Protein AF-A0A0B2WYE1-F1 (afdb_monomer_lite)

Organism: Metarhizium album (strain ARSEF 1941) (NCBI:txid1081103)

Foldseek 3Di:
DVVVVVVVVVVVVVVVVVVVVVVVVVVVVVVVVVVVVVVVVVVVVVVVVVVVVVVVVVVVVVVVVVVVVVVVVVLVVVVVVPDDDDDDDDDDDDDPDDQPPVRVVVVVVQVVCCVVQVKHFPDWDDDPQFIKTWIWHAEPQGIWTKIKTWGPPPDVPCLFPIKIKIGTPDDCVPCVSLCVQADPPSVDIDMDTPVCVVVVSVNVRCSNYDDPD

Sequence (213 aa):
MPDLLTASNKLVQSLKEELNAQSAMARQGEQVRQQLELSENNVCDLEKKICDLAESLSNARSEVKSLSAKLSASRAAEASVKNPGSTFKPGEMGHKSAPSEIVLTAQAKEDLYGDLTGLIVRGMKRGDSGNVFDCIQTGRNGTLHFKLALDNGEDPESYNDIQFTYRPQLDTDRDSDLIRMLPDYLVEEITFPRTQASKFYSRVIKSLTERLD

InterPro domains:
  IPR020981 Monopolin complex subunit Csm1/Pcs1, C-terminal [PF12539] (107-194)
  IPR038608 Csm1/Pcs1, C-terminal domain superfamily [G3DSA:3.90.1150.80] (103-211)
  IPR040349 Monopolin complex subunit Csm1/Pcs1 [PTHR28006] (5-211)

pLDDT: mean 85.74, std 15.3, range [38.12, 97.62]

Secondary structure (DSSP, 8-state):
-HHHHHHHHHHHHHHHHHHHHHHHHHHHHHHHHHHHHHHHHHHHHHHHHHHHHHHHHHHHHHHHHHHHHHHHHHHHHHHTS--S------------PPPPHHHHHHHHHHHHHHHHHSEEEEEEEEETTEEEEEEEEEETTEEEEEEEEEE--SSTT-TTT-EEEEEE---TTTTHHHHHHS-GGGTS-EEEEGGGHHHHHHHHHHHHHS---

Structure (mmCIF, N/CA/C/O backbone):
data_AF-A0A0B2WYE1-F1
#
_entry.id   AF-A0A0B2WYE1-F1
#
loop_
_atom_site.group_PDB
_atom_site.id
_atom_site.type_symbol
_atom_site.label_atom_id
_atom_site.label_alt_id
_atom_site.label_comp_id
_atom_site.label_asym_id
_atom_site.label_entity_id
_atom_site.label_seq_id
_atom_site.pdbx_PDB_ins_code
_atom_site.Cartn_x
_atom_site.Cartn_y
_atom_site.Cartn_z
_atom_site.occupancy
_atom_site.B_iso_or_equiv
_atom_site.auth_seq_id
_atom_site.auth_comp_id
_atom_site.auth_asym_id
_atom_site.auth_atom_id
_atom_site.pdbx_PDB_model_num
ATOM 1 N N . MET A 1 1 ? -63.232 -6.552 66.197 1.00 54.38 1 MET A N 1
ATOM 2 C CA . MET A 1 1 ? -61.951 -7.202 66.568 1.00 54.38 1 MET A CA 1
ATOM 3 C C . MET A 1 1 ? -61.207 -7.862 65.389 1.00 54.38 1 MET A C 1
ATOM 5 O O . MET A 1 1 ? -59.989 -7.770 65.412 1.00 54.38 1 MET A O 1
ATOM 9 N N . PRO A 1 2 ? -61.842 -8.468 64.357 1.00 62.81 2 PRO A N 1
ATOM 10 C CA . PRO A 1 2 ? -61.115 -9.109 63.237 1.00 62.81 2 PRO A CA 1
ATOM 11 C C . PRO A 1 2 ? -60.372 -8.151 62.279 1.00 62.81 2 PRO A C 1
ATOM 13 O O . PRO A 1 2 ? -59.328 -8.504 61.728 1.00 62.81 2 PRO A O 1
ATOM 16 N N . ASP A 1 3 ? -60.875 -6.926 62.094 1.00 70.38 3 ASP A N 1
ATOM 17 C CA . ASP A 1 3 ? -60.319 -5.970 61.119 1.00 70.38 3 ASP A CA 1
ATOM 18 C C . ASP A 1 3 ? -58.921 -5.447 61.472 1.00 70.38 3 ASP A C 1
ATOM 20 O O . ASP A 1 3 ? -58.102 -5.214 60.584 1.00 70.38 3 ASP A O 1
ATOM 24 N N . LEU A 1 4 ? -58.605 -5.314 62.764 1.00 80.19 4 LEU A N 1
ATOM 25 C CA . LEU A 1 4 ? -57.319 -4.771 63.213 1.00 80.19 4 LEU A CA 1
ATOM 26 C C . LEU A 1 4 ? -56.152 -5.724 62.910 1.00 80.19 4 LEU A C 1
ATOM 28 O O . LEU A 1 4 ? -55.082 -5.288 62.489 1.00 80.19 4 LEU A O 1
ATOM 32 N N . LEU A 1 5 ? -56.371 -7.031 63.076 1.00 85.38 5 LEU A N 1
ATOM 33 C CA . LEU A 1 5 ? -55.366 -8.055 62.781 1.00 85.38 5 LEU A CA 1
ATOM 34 C C . LEU A 1 5 ? -55.087 -8.137 61.273 1.00 85.38 5 LEU A C 1
ATOM 36 O O . LEU A 1 5 ? -53.942 -8.267 60.848 1.00 85.38 5 LEU A O 1
ATOM 40 N N . THR A 1 6 ? -56.135 -7.993 60.461 1.00 86.12 6 THR A N 1
ATOM 41 C CA . THR A 1 6 ? -56.035 -7.998 58.996 1.00 86.12 6 THR A CA 1
ATOM 42 C C . THR A 1 6 ? -55.290 -6.764 58.481 1.00 86.12 6 THR A C 1
ATOM 44 O O . THR A 1 6 ? -54.418 -6.883 57.620 1.00 86.12 6 THR A O 1
ATOM 47 N N . ALA A 1 7 ? -55.580 -5.584 59.039 1.00 88.12 7 ALA A N 1
ATOM 48 C CA . ALA A 1 7 ? -54.865 -4.350 58.720 1.00 88.12 7 ALA A CA 1
ATOM 49 C C . ALA A 1 7 ? -53.382 -4.417 59.129 1.00 88.12 7 ALA A C 1
ATOM 51 O O . ALA A 1 7 ? -52.510 -4.029 58.353 1.00 88.12 7 ALA A O 1
ATOM 52 N N . SER A 1 8 ? -53.086 -4.974 60.309 1.00 90.94 8 SER A N 1
ATOM 53 C CA . SER A 1 8 ? -51.711 -5.156 60.788 1.00 90.94 8 SER A CA 1
ATOM 54 C C . SER A 1 8 ? -50.912 -6.116 59.900 1.00 90.94 8 SER A C 1
ATOM 56 O O . SER A 1 8 ? -49.800 -5.789 59.490 1.00 90.94 8 SER A O 1
ATOM 58 N N . ASN A 1 9 ? -51.499 -7.249 59.502 1.00 91.75 9 ASN A N 1
ATOM 59 C CA . ASN A 1 9 ? -50.850 -8.199 58.595 1.00 91.75 9 ASN A CA 1
ATOM 60 C C . ASN A 1 9 ? -50.565 -7.595 57.211 1.00 91.75 9 ASN A C 1
ATOM 62 O O . ASN A 1 9 ? -49.480 -7.807 56.671 1.00 91.75 9 ASN A O 1
ATOM 66 N N . LYS A 1 10 ? -51.492 -6.798 56.659 1.00 93.25 10 LYS A N 1
ATOM 67 C CA . LYS A 1 10 ? -51.264 -6.072 55.396 1.00 93.25 10 LYS A CA 1
ATOM 68 C C . LYS A 1 10 ? -50.112 -5.075 55.503 1.00 93.25 10 LYS A C 1
ATOM 70 O O . LYS A 1 10 ? -49.293 -5.005 54.593 1.00 93.25 10 LYS A O 1
ATOM 75 N N . LEU A 1 11 ? -50.020 -4.340 56.612 1.00 93.31 11 LEU A N 1
ATOM 76 C CA . LEU A 1 11 ? -48.924 -3.398 56.839 1.00 93.31 11 LEU A CA 1
ATOM 77 C C . LEU A 1 11 ? -47.574 -4.120 56.946 1.00 93.31 11 LEU A C 1
ATOM 79 O O . LEU A 1 11 ? -46.609 -3.706 56.314 1.00 93.31 11 LEU A O 1
ATOM 83 N N . VAL A 1 12 ? -47.510 -5.231 57.687 1.00 94.50 12 VAL A N 1
ATOM 84 C CA . VAL A 1 12 ? -46.293 -6.056 57.790 1.00 94.50 12 VAL A CA 1
ATOM 85 C C . VAL A 1 12 ? -45.879 -6.602 56.426 1.00 94.50 12 VAL A C 1
ATOM 87 O O . VAL A 1 12 ? -44.689 -6.642 56.118 1.00 94.50 12 VAL A O 1
ATOM 90 N N . GLN A 1 13 ? -46.842 -7.015 55.602 1.00 95.50 13 GLN A N 1
ATOM 91 C CA . GLN A 1 13 ? -46.562 -7.483 54.250 1.00 95.50 13 GLN A CA 1
ATOM 92 C C . GLN A 1 13 ? -46.020 -6.355 53.360 1.00 95.50 13 GLN A C 1
ATOM 94 O O . GLN A 1 13 ? -44.969 -6.533 52.752 1.00 95.50 13 GLN A O 1
ATOM 99 N N . SER A 1 14 ? -46.656 -5.181 53.376 1.00 93.94 14 SER A N 1
ATOM 100 C CA . SER A 1 14 ? -46.188 -3.998 52.640 1.00 93.94 14 SER A CA 1
ATOM 101 C C . SER A 1 14 ? -44.772 -3.587 53.055 1.00 93.94 14 SER A C 1
ATOM 103 O O . SER A 1 14 ? -43.929 -3.334 52.203 1.00 93.94 14 SER A O 1
ATOM 105 N N . LEU A 1 1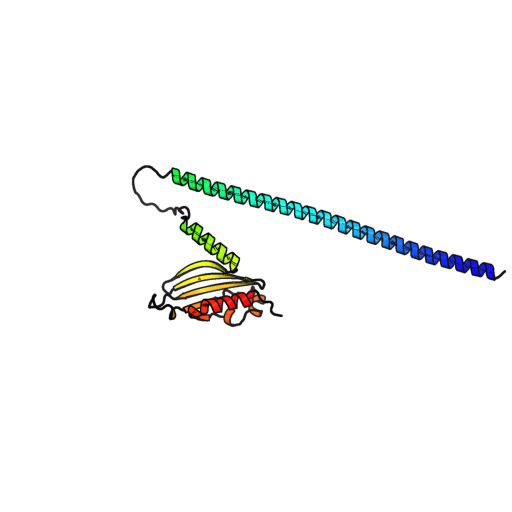5 ? -44.474 -3.578 54.359 1.00 94.69 15 LEU A N 1
ATOM 106 C CA . LEU A 1 15 ? -43.141 -3.242 54.871 1.00 94.69 15 LEU A CA 1
ATOM 107 C C . LEU A 1 15 ? -42.080 -4.267 54.452 1.00 94.69 15 LEU A C 1
ATOM 109 O O . LEU A 1 15 ? -40.941 -3.896 54.187 1.00 94.69 15 LEU A O 1
ATOM 113 N N . LYS A 1 16 ? -42.432 -5.557 54.368 1.00 95.50 16 LYS A N 1
ATOM 114 C CA . LYS A 1 16 ? -41.523 -6.594 53.851 1.00 95.50 16 LYS A CA 1
ATOM 115 C C . LYS A 1 16 ? -41.252 -6.421 52.360 1.00 95.50 16 LYS A C 1
ATOM 117 O O . LYS A 1 16 ? -40.113 -6.591 51.935 1.00 95.50 16 LYS A O 1
ATOM 122 N N . GLU A 1 17 ? -42.278 -6.104 51.577 1.00 95.94 17 GLU A N 1
ATOM 123 C CA . GLU A 1 17 ? -42.143 -5.837 50.142 1.00 95.94 17 GLU A CA 1
ATOM 124 C C . GLU A 1 17 ? -41.250 -4.613 49.896 1.00 95.94 17 GLU A C 1
ATOM 126 O O . GLU A 1 17 ? -40.311 -4.688 49.102 1.00 95.94 17 GLU A O 1
ATOM 131 N N . GLU A 1 18 ? -41.458 -3.534 50.650 1.00 94.81 18 GLU A N 1
ATOM 132 C CA . GLU A 1 18 ? -40.659 -2.312 50.550 1.00 94.81 18 GLU A CA 1
ATOM 133 C C . GLU A 1 18 ? -39.213 -2.512 51.028 1.00 94.81 18 GLU A C 1
ATOM 135 O O . GLU A 1 18 ? -38.277 -2.072 50.360 1.00 94.81 18 GLU A O 1
ATOM 140 N N . LEU A 1 19 ? -38.994 -3.274 52.107 1.00 95.62 19 LEU A N 1
ATOM 141 C CA . LEU A 1 19 ? -37.648 -3.634 52.567 1.00 95.62 19 LEU A CA 1
ATOM 142 C C . LEU A 1 19 ? -36.898 -4.481 51.528 1.00 95.62 19 LEU A C 1
ATOM 144 O O . LEU A 1 19 ? -35.710 -4.260 51.279 1.00 95.62 19 LEU A O 1
ATOM 148 N N . ASN A 1 20 ? -37.587 -5.428 50.887 1.00 95.50 20 ASN A N 1
ATOM 149 C CA . ASN A 1 20 ? -37.006 -6.229 49.813 1.00 95.50 20 ASN A CA 1
ATOM 150 C C . ASN A 1 20 ? -36.640 -5.352 48.608 1.00 95.50 20 ASN A C 1
ATOM 152 O O . ASN A 1 20 ? -35.528 -5.478 48.091 1.00 95.50 20 ASN A O 1
ATOM 156 N N . ALA A 1 21 ? -37.520 -4.432 48.204 1.00 94.62 21 ALA A N 1
ATOM 157 C CA . ALA A 1 21 ? -37.256 -3.484 47.123 1.00 94.62 21 ALA A CA 1
ATOM 158 C C . ALA A 1 21 ? -36.064 -2.566 47.443 1.00 94.62 21 ALA A C 1
ATOM 160 O O . ALA A 1 21 ? -35.167 -2.400 46.615 1.00 94.62 21 ALA A O 1
ATOM 161 N N . GLN A 1 22 ? -35.992 -2.043 48.669 1.00 95.44 22 GLN A N 1
ATOM 162 C CA . GLN A 1 22 ? -34.873 -1.223 49.127 1.00 95.44 22 GLN A CA 1
ATOM 163 C C . GLN A 1 22 ? -33.557 -2.012 49.134 1.00 95.44 22 GLN A C 1
ATOM 165 O O . GLN A 1 22 ? -32.526 -1.496 48.704 1.00 95.44 22 GLN A O 1
ATOM 170 N N . SER A 1 23 ? -33.586 -3.282 49.551 1.00 95.31 23 SER A N 1
ATOM 171 C CA . SER A 1 23 ? -32.406 -4.154 49.520 1.00 95.31 23 SER A CA 1
ATOM 172 C C . SER A 1 23 ? -31.922 -4.446 48.093 1.00 95.31 23 SER A C 1
ATOM 174 O O . SER A 1 23 ? -30.717 -4.478 47.841 1.00 95.31 23 SER A O 1
ATOM 176 N N . ALA A 1 24 ? -32.847 -4.612 47.142 1.00 95.00 24 ALA A N 1
ATOM 177 C CA . ALA A 1 24 ? -32.526 -4.827 45.736 1.00 95.00 24 ALA A CA 1
ATOM 178 C C . ALA A 1 24 ? -31.913 -3.568 45.108 1.00 95.00 24 ALA A C 1
ATOM 180 O O . ALA A 1 24 ? -30.879 -3.661 44.447 1.00 95.00 24 ALA A O 1
ATOM 181 N N . MET A 1 25 ? -32.484 -2.390 45.386 1.00 94.62 25 MET A N 1
ATOM 182 C CA . MET A 1 25 ? -31.917 -1.114 44.940 1.00 94.62 25 MET A CA 1
ATOM 183 C C . MET A 1 25 ? -30.531 -0.854 45.536 1.00 94.62 25 MET A C 1
ATOM 185 O O . MET A 1 25 ? -29.647 -0.385 44.824 1.00 94.62 25 MET A O 1
ATOM 189 N N . ALA A 1 26 ? -30.303 -1.203 46.806 1.00 96.38 26 ALA A N 1
ATOM 190 C CA . ALA A 1 26 ? -28.985 -1.076 47.427 1.00 96.38 26 ALA A CA 1
ATOM 191 C C . ALA A 1 26 ? -27.931 -1.940 46.709 1.00 96.38 26 ALA A C 1
ATOM 193 O O . ALA A 1 26 ? -26.854 -1.446 46.381 1.00 96.38 26 ALA A O 1
ATOM 194 N N . ARG A 1 27 ? -28.268 -3.197 46.380 1.00 96.06 27 ARG A N 1
ATOM 195 C CA . ARG A 1 27 ? -27.385 -4.093 45.609 1.00 96.06 27 ARG A CA 1
ATOM 196 C C . ARG A 1 27 ? -27.106 -3.569 44.203 1.00 96.06 27 ARG A C 1
ATOM 198 O O . ARG A 1 27 ? -25.970 -3.632 43.742 1.00 96.06 27 ARG A O 1
ATOM 205 N N . GLN A 1 28 ? -28.124 -3.045 43.524 1.00 96.06 28 GLN A N 1
ATOM 206 C CA . GLN A 1 28 ? -27.953 -2.459 42.195 1.00 96.06 28 GLN A CA 1
ATOM 207 C C . GLN A 1 28 ? -27.067 -1.207 42.247 1.00 96.06 28 GLN A C 1
ATOM 209 O O . GLN A 1 28 ? -26.197 -1.038 41.396 1.00 96.06 28 GLN A O 1
ATOM 214 N N . GLY A 1 29 ? -27.232 -0.364 43.271 1.00 96.81 29 GLY A N 1
ATOM 215 C CA . GLY A 1 29 ? -26.367 0.792 43.505 1.00 96.81 29 GLY A CA 1
ATOM 216 C C . GLY A 1 29 ? -24.906 0.395 43.718 1.00 96.81 29 GLY A C 1
ATOM 217 O O . GLY A 1 29 ? -24.010 1.024 43.159 1.00 96.81 29 GLY A O 1
ATOM 218 N N . GLU A 1 30 ? -24.657 -0.684 44.461 1.00 96.69 30 GLU A N 1
ATOM 219 C CA . GLU A 1 30 ? -23.308 -1.213 44.678 1.00 96.69 30 GLU A CA 1
ATOM 220 C C . GLU A 1 30 ? -22.684 -1.768 43.386 1.00 96.69 30 GLU A C 1
ATOM 222 O O . GLU A 1 30 ? -21.529 -1.468 43.088 1.00 96.69 30 GLU A O 1
ATOM 227 N N . GLN A 1 31 ? -23.457 -2.482 42.560 1.00 96.81 31 GLN A N 1
ATOM 228 C CA . GLN A 1 31 ? -22.996 -2.965 41.251 1.00 96.81 31 GLN A CA 1
ATOM 229 C C . GLN A 1 31 ? -22.644 -1.826 40.288 1.00 96.81 31 GLN A C 1
ATOM 231 O O . GLN A 1 31 ? -21.596 -1.865 39.645 1.00 96.81 31 GLN A O 1
ATOM 236 N N . VAL A 1 32 ? -23.498 -0.803 40.192 1.00 96.88 32 VAL A N 1
ATOM 237 C CA . VAL A 1 32 ? -23.237 0.367 39.339 1.00 96.88 32 VAL A CA 1
ATOM 238 C C . VAL A 1 32 ? -21.996 1.112 39.824 1.00 96.88 32 VAL A C 1
ATOM 240 O O . VAL A 1 32 ? -21.176 1.525 39.009 1.00 96.88 32 VAL A O 1
ATOM 243 N N . ARG A 1 33 ? -21.811 1.231 41.143 1.00 96.88 33 ARG A N 1
ATOM 244 C CA . ARG A 1 33 ? -20.621 1.859 41.724 1.00 96.88 33 ARG A CA 1
ATOM 245 C C . ARG A 1 33 ? -19.340 1.098 41.371 1.00 96.88 33 ARG A C 1
ATOM 247 O O . ARG A 1 33 ? -18.369 1.730 40.976 1.00 96.88 33 ARG A O 1
ATOM 254 N N . GLN A 1 34 ? -19.357 -0.233 41.440 1.00 97.38 34 GLN A N 1
ATOM 255 C CA . GLN A 1 34 ? -18.220 -1.066 41.026 1.00 97.38 34 GLN A CA 1
ATOM 256 C C . GLN A 1 34 ? -17.919 -0.935 39.526 1.00 97.38 34 GLN A C 1
ATOM 258 O O . GLN A 1 34 ? -16.758 -0.863 39.130 1.00 97.38 34 GLN A O 1
ATOM 263 N N . GLN A 1 35 ? -18.953 -0.882 38.679 1.00 96.00 35 GLN A N 1
ATOM 264 C CA . GLN A 1 35 ? -18.767 -0.667 37.240 1.00 96.00 35 GLN A CA 1
ATOM 265 C C . GLN A 1 35 ? -18.191 0.716 36.931 1.00 96.00 35 GLN A C 1
ATOM 267 O O . GLN A 1 35 ? -17.333 0.829 36.056 1.00 96.00 35 GLN A O 1
ATOM 272 N N . LEU A 1 36 ? -18.634 1.749 37.651 1.00 97.19 36 LEU A N 1
ATOM 273 C CA . LEU A 1 36 ? -18.106 3.100 37.501 1.00 97.19 36 LEU A CA 1
ATOM 274 C C . LEU A 1 36 ? -16.621 3.147 37.872 1.00 97.19 36 LEU A C 1
ATOM 276 O O . LEU A 1 36 ? -15.823 3.618 37.073 1.00 97.19 36 LEU A O 1
ATOM 280 N N . GLU A 1 37 ? -16.243 2.568 39.012 1.00 97.56 37 GLU A N 1
ATOM 281 C CA . GLU A 1 37 ? -14.850 2.519 39.469 1.00 97.56 37 GLU A CA 1
ATOM 282 C C . GLU A 1 37 ? -13.944 1.751 38.487 1.00 97.56 37 GLU A C 1
ATOM 284 O O . GLU A 1 37 ? -12.847 2.199 38.154 1.00 97.56 37 GLU A O 1
ATOM 289 N N . LEU A 1 38 ? -14.417 0.624 37.941 1.00 97.00 38 LEU A N 1
ATOM 290 C CA . LEU A 1 38 ? -13.705 -0.101 36.881 1.00 97.00 38 LEU A CA 1
ATOM 291 C C . LEU A 1 38 ? -13.541 0.742 35.611 1.00 97.00 38 LEU A C 1
ATOM 293 O O . LEU A 1 38 ? -12.473 0.736 34.998 1.00 97.00 38 LEU A O 1
ATOM 297 N N . SER A 1 39 ? -14.586 1.463 35.207 1.00 95.38 39 SER A N 1
ATOM 298 C CA . SER A 1 39 ? -14.533 2.335 34.036 1.00 95.38 39 SER A CA 1
ATOM 299 C C . SER A 1 39 ? -13.577 3.510 34.247 1.00 95.38 39 SER A C 1
ATOM 301 O O . SER A 1 39 ? -12.808 3.824 33.343 1.00 95.38 39 SER A O 1
ATOM 303 N N . GLU A 1 40 ? -13.594 4.143 35.420 1.00 97.44 40 GLU A N 1
ATOM 304 C CA . GLU A 1 40 ? -12.693 5.245 35.781 1.00 97.44 40 GLU A CA 1
ATOM 305 C C . GLU A 1 40 ? -11.228 4.790 35.775 1.00 97.44 40 GLU A C 1
ATOM 307 O O . GLU A 1 40 ? -10.375 5.461 35.192 1.00 97.44 40 GLU A O 1
ATOM 312 N N . ASN A 1 41 ? -10.944 3.605 36.324 1.00 97.50 41 ASN A N 1
ATOM 313 C CA . ASN A 1 41 ? -9.606 3.012 36.277 1.00 97.50 41 ASN A CA 1
ATOM 314 C C . ASN A 1 41 ? -9.149 2.736 34.836 1.00 97.50 41 ASN A C 1
ATOM 316 O O . ASN A 1 41 ? -8.028 3.083 34.466 1.00 97.50 41 ASN A O 1
ATOM 320 N N . ASN A 1 42 ? -10.028 2.186 33.991 1.00 97.12 42 ASN A N 1
ATOM 321 C CA . ASN A 1 42 ? -9.718 1.945 32.580 1.00 97.12 42 ASN A CA 1
ATOM 322 C C . ASN A 1 42 ? -9.443 3.244 31.813 1.00 97.12 42 ASN A C 1
ATOM 324 O O . ASN A 1 42 ? -8.533 3.284 30.986 1.00 97.12 42 ASN A O 1
ATOM 328 N N . VAL A 1 43 ? -10.215 4.304 32.075 1.00 97.44 43 VAL A N 1
ATOM 329 C CA . VAL A 1 43 ? -9.983 5.624 31.472 1.00 97.44 43 VAL A CA 1
ATOM 330 C C . VAL A 1 43 ? -8.623 6.164 31.903 1.00 97.44 43 VAL A C 1
ATOM 332 O O . VAL A 1 43 ? -7.838 6.546 31.040 1.00 97.44 43 VAL A O 1
ATOM 335 N N . CYS A 1 44 ? -8.293 6.099 33.195 1.00 97.12 44 CYS A N 1
ATOM 336 C CA . CYS A 1 44 ? -6.993 6.536 33.701 1.00 97.12 44 CYS A CA 1
ATOM 337 C C . CYS A 1 44 ? -5.826 5.772 33.047 1.00 97.12 44 CYS A C 1
ATOM 339 O O . CYS A 1 44 ? -4.818 6.368 32.660 1.00 97.12 44 CYS A O 1
ATOM 341 N N . ASP A 1 45 ? -5.956 4.457 32.871 1.00 96.81 45 ASP A N 1
ATOM 342 C CA . ASP A 1 45 ? -4.928 3.639 32.221 1.00 96.81 45 ASP A CA 1
ATOM 343 C C . ASP A 1 45 ? -4.787 3.942 30.724 1.00 96.81 45 ASP A C 1
ATOM 345 O O . ASP A 1 45 ? -3.674 3.945 30.189 1.00 96.81 45 ASP A O 1
ATOM 349 N N . LEU A 1 46 ? -5.894 4.220 30.032 1.00 97.00 46 LEU A N 1
ATOM 350 C CA . LEU A 1 46 ? -5.867 4.649 28.634 1.00 97.00 46 LEU A CA 1
ATOM 351 C C . LEU A 1 46 ? -5.236 6.037 28.484 1.00 97.00 46 LEU A C 1
ATOM 353 O O . LEU A 1 46 ? -4.420 6.230 27.584 1.00 97.00 46 LEU A O 1
ATOM 357 N N . GLU A 1 47 ? -5.548 6.977 29.374 1.00 97.19 47 GLU A N 1
ATOM 358 C CA . GLU A 1 47 ? -4.941 8.311 29.396 1.00 97.19 47 GLU A CA 1
ATOM 359 C C . GLU A 1 47 ? -3.427 8.240 29.613 1.00 97.19 47 GLU A C 1
ATOM 361 O O . GLU A 1 47 ? -2.676 8.880 28.875 1.00 97.19 47 GLU A O 1
ATOM 366 N N . LYS A 1 48 ? -2.954 7.396 30.543 1.00 97.38 48 LYS A N 1
ATOM 367 C CA . LYS A 1 48 ? -1.513 7.148 30.730 1.00 97.38 48 LYS A CA 1
ATOM 368 C C . LYS A 1 48 ? -0.857 6.636 29.451 1.00 97.38 48 LYS A C 1
ATOM 370 O O . LYS A 1 48 ? 0.144 7.195 29.019 1.00 97.38 48 LYS A O 1
ATOM 375 N N . LYS A 1 49 ? -1.455 5.638 28.790 1.00 96.50 49 LYS A N 1
ATOM 376 C CA . LYS A 1 49 ? -0.930 5.108 27.518 1.00 96.50 49 LYS A CA 1
ATOM 377 C C . LYS A 1 49 ? -0.884 6.165 26.418 1.00 96.50 49 LYS A C 1
ATOM 379 O O . LYS A 1 49 ? 0.053 6.169 25.625 1.00 96.50 49 LYS A O 1
ATOM 384 N N . ILE A 1 50 ? -1.880 7.050 26.350 1.00 96.88 50 ILE A N 1
ATOM 385 C CA . ILE A 1 50 ? -1.889 8.161 25.391 1.00 96.88 50 ILE A CA 1
ATOM 386 C C . ILE A 1 50 ? -0.723 9.114 25.672 1.00 96.88 50 ILE A C 1
ATOM 388 O O . ILE A 1 50 ? -0.020 9.489 24.733 1.00 96.88 50 ILE A O 1
ATOM 392 N N . CYS A 1 51 ? -0.487 9.469 26.937 1.00 96.50 51 CYS A N 1
ATOM 393 C CA . CYS A 1 51 ? 0.647 10.303 27.335 1.00 96.50 51 CYS A CA 1
ATOM 394 C C . CYS A 1 51 ? 1.991 9.649 26.980 1.00 96.50 51 CYS A C 1
ATOM 396 O O . CYS A 1 51 ? 2.809 10.284 26.314 1.00 96.50 51 CYS A O 1
ATOM 398 N N . ASP A 1 52 ? 2.182 8.375 27.330 1.00 95.50 52 ASP A N 1
ATOM 399 C CA . ASP A 1 52 ? 3.417 7.630 27.050 1.00 95.50 52 ASP A CA 1
ATOM 400 C C . ASP A 1 52 ? 3.700 7.547 25.541 1.00 95.50 52 ASP A C 1
ATOM 402 O O . ASP A 1 52 ? 4.825 7.763 25.080 1.00 95.50 52 ASP A O 1
ATOM 406 N N . LEU A 1 53 ? 2.668 7.270 24.736 1.00 96.19 53 LEU A N 1
ATOM 407 C CA . LEU A 1 53 ? 2.788 7.223 23.278 1.00 96.19 53 LEU A CA 1
ATOM 408 C C . LEU A 1 53 ? 3.078 8.603 22.683 1.00 96.19 53 LEU A C 1
ATOM 410 O O . LEU A 1 53 ? 3.885 8.708 21.758 1.00 96.19 53 LEU A O 1
ATOM 414 N N . ALA A 1 54 ? 2.455 9.662 23.201 1.00 94.38 54 ALA A N 1
ATOM 415 C CA . ALA A 1 54 ? 2.719 11.027 22.759 1.00 94.38 54 ALA A CA 1
ATOM 416 C C . ALA A 1 54 ? 4.166 11.449 23.063 1.00 94.38 54 ALA A C 1
ATOM 418 O O . ALA A 1 54 ? 4.823 12.055 22.209 1.00 94.38 54 ALA A O 1
ATOM 419 N N . GLU A 1 55 ? 4.688 11.085 24.236 1.00 96.88 55 GLU A N 1
ATOM 420 C CA . GLU A 1 55 ? 6.081 11.327 24.613 1.00 96.88 55 GLU A CA 1
ATOM 421 C C . GLU A 1 55 ? 7.046 10.527 23.728 1.00 96.88 55 GLU A C 1
ATOM 423 O O . GLU A 1 55 ? 7.982 11.096 23.161 1.00 96.88 55 GLU A O 1
ATOM 428 N N . SER A 1 56 ? 6.779 9.235 23.515 1.00 94.50 56 SER A N 1
ATOM 429 C CA . SER A 1 56 ? 7.569 8.382 22.620 1.00 94.50 56 SER A CA 1
ATOM 430 C C . SER A 1 56 ? 7.621 8.939 21.192 1.00 94.50 56 SER A C 1
ATOM 432 O O . SER A 1 56 ? 8.693 9.025 20.588 1.00 94.50 56 SER A O 1
ATOM 434 N N . LEU A 1 57 ? 6.483 9.408 20.670 1.00 93.69 57 LEU A N 1
ATOM 435 C CA . LEU A 1 57 ? 6.385 10.017 19.345 1.00 93.69 57 LEU A CA 1
ATOM 436 C C . LEU A 1 57 ? 7.186 11.327 19.271 1.00 93.69 57 LEU A C 1
ATOM 438 O O . LEU A 1 57 ? 7.915 11.557 18.302 1.00 93.69 57 LEU A O 1
ATOM 442 N N . SER A 1 58 ? 7.095 12.174 20.299 1.00 93.56 58 SER A N 1
ATOM 443 C CA . SER A 1 58 ? 7.894 13.401 20.407 1.00 93.56 58 SER A CA 1
ATOM 444 C C . SER A 1 58 ? 9.399 13.101 20.414 1.00 93.56 58 SER A C 1
ATOM 446 O O . SER A 1 58 ? 10.158 13.695 19.638 1.00 93.56 58 SER A O 1
ATOM 448 N N . ASN A 1 59 ? 9.821 12.114 21.210 1.00 93.12 59 ASN A N 1
ATOM 449 C CA . ASN A 1 59 ? 11.211 11.678 21.307 1.00 93.12 59 ASN A CA 1
ATOM 450 C C . ASN A 1 59 ? 11.722 11.157 19.959 1.00 93.12 59 ASN A C 1
ATOM 452 O O . ASN A 1 59 ? 12.741 11.650 19.470 1.00 93.12 59 ASN A O 1
ATOM 456 N N . ALA A 1 60 ? 10.969 10.275 19.297 1.00 91.81 60 ALA A N 1
ATOM 457 C CA . ALA A 1 60 ? 11.316 9.758 17.975 1.00 91.81 60 ALA A CA 1
ATOM 458 C C . ALA A 1 60 ? 11.443 10.877 16.923 1.00 91.81 60 ALA A C 1
ATOM 460 O O . ALA A 1 60 ? 12.399 10.905 16.147 1.00 91.81 60 ALA A O 1
ATOM 461 N N . ARG A 1 61 ? 10.533 11.864 16.917 1.00 91.62 61 ARG A N 1
ATOM 462 C CA . ARG A 1 61 ? 10.635 13.034 16.022 1.00 91.62 61 ARG A CA 1
ATOM 463 C C . ARG A 1 61 ? 11.886 13.869 16.295 1.00 91.62 61 ARG A C 1
ATOM 465 O O . ARG A 1 61 ? 12.530 14.334 15.352 1.00 91.62 61 ARG A O 1
ATOM 472 N N . SER A 1 62 ? 12.232 14.071 17.566 1.00 89.62 62 SER A N 1
ATOM 473 C CA . SER A 1 62 ? 13.436 14.811 17.954 1.00 89.62 62 SER A CA 1
ATOM 474 C C . SER A 1 62 ? 14.714 14.086 17.516 1.00 89.62 62 SER A C 1
ATOM 476 O O . SER A 1 62 ? 15.642 14.716 17.001 1.00 89.62 62 SER A O 1
ATOM 478 N N . GLU A 1 63 ? 14.725 12.756 17.622 1.00 92.25 63 GLU A N 1
ATOM 479 C CA . GLU A 1 63 ? 15.835 11.908 17.209 1.00 92.25 63 GLU A CA 1
ATOM 480 C C . GLU A 1 63 ? 16.014 11.934 15.690 1.00 92.25 63 GLU A C 1
ATOM 482 O O . GLU A 1 63 ? 17.117 12.203 15.217 1.00 92.25 63 GLU A O 1
ATOM 487 N N . VAL A 1 64 ? 14.930 11.793 14.917 1.00 91.00 64 VAL A N 1
ATOM 488 C CA . VAL A 1 64 ? 14.961 11.932 13.450 1.00 91.00 64 VAL A CA 1
ATOM 489 C C . VAL A 1 64 ? 15.529 13.292 13.039 1.00 91.00 64 VAL A C 1
ATOM 491 O O . VAL A 1 64 ? 16.401 13.364 12.170 1.00 91.00 64 VAL A O 1
ATOM 494 N N . LYS A 1 65 ? 15.104 14.381 13.694 1.00 90.25 65 LYS A N 1
ATOM 495 C CA . LYS A 1 65 ? 15.623 15.729 13.417 1.00 90.25 65 LYS A CA 1
ATOM 496 C C . LYS A 1 65 ? 17.118 15.847 13.739 1.00 90.25 65 LYS A C 1
ATOM 498 O O . LYS A 1 65 ? 17.869 16.425 12.954 1.00 90.25 65 LYS A O 1
ATOM 503 N N . SER A 1 66 ? 17.556 15.282 14.864 1.00 86.81 66 SER A N 1
ATOM 504 C CA . SER A 1 66 ? 18.964 15.259 15.284 1.00 86.81 66 SER A CA 1
ATOM 505 C C . SER A 1 66 ? 19.834 14.457 14.316 1.00 86.81 66 SER A C 1
ATOM 507 O O . SER A 1 66 ? 20.867 14.946 13.859 1.00 86.81 66 SER A O 1
ATOM 509 N N . LEU A 1 67 ? 19.397 13.255 13.938 1.00 90.25 67 LEU A N 1
ATOM 510 C CA . LEU A 1 67 ? 20.092 12.403 12.975 1.00 90.25 67 LEU A CA 1
ATOM 511 C C . LEU A 1 67 ? 20.165 13.065 11.599 1.00 90.25 67 LEU A C 1
ATOM 513 O O . LEU A 1 67 ? 21.236 13.090 10.999 1.00 90.25 67 LEU A O 1
ATOM 517 N N . SER A 1 68 ? 19.077 13.683 11.134 1.00 86.19 68 SER A N 1
ATOM 518 C CA . SER A 1 68 ? 19.063 14.449 9.884 1.00 86.19 68 SER A CA 1
ATOM 519 C C . SER A 1 68 ? 20.064 15.610 9.906 1.00 86.19 68 SER A C 1
ATOM 521 O O . SER A 1 68 ? 20.762 15.832 8.916 1.00 86.19 68 SER A O 1
ATOM 523 N N . ALA A 1 69 ? 20.163 16.344 11.020 1.00 83.06 69 ALA A N 1
ATOM 524 C CA . ALA A 1 69 ? 21.120 17.441 11.173 1.00 83.06 69 ALA A CA 1
ATOM 525 C C . ALA A 1 69 ? 22.575 16.944 11.255 1.00 83.06 69 ALA A C 1
ATOM 527 O O . ALA A 1 69 ? 23.474 17.539 10.665 1.00 83.06 69 ALA A O 1
ATOM 528 N N . LYS A 1 70 ? 22.827 15.824 11.944 1.00 87.00 70 LYS A N 1
ATOM 529 C CA . LYS A 1 70 ? 24.152 15.184 11.964 1.00 87.00 70 LYS A CA 1
ATOM 530 C C . LYS A 1 70 ? 24.556 14.697 10.576 1.00 87.00 70 LYS A C 1
ATOM 532 O O . LYS A 1 70 ? 25.704 14.872 10.179 1.00 87.00 70 LYS A O 1
ATOM 537 N N . LEU A 1 71 ? 23.616 14.132 9.822 1.00 85.19 71 LEU A N 1
ATOM 538 C CA . LEU A 1 71 ? 23.849 13.662 8.461 1.00 85.19 71 LEU A CA 1
ATOM 539 C C . LEU A 1 71 ? 24.216 14.824 7.526 1.00 85.19 71 LEU A C 1
ATOM 541 O O . LEU A 1 71 ? 25.165 14.707 6.752 1.00 85.19 71 LEU A O 1
ATOM 545 N N . SER A 1 72 ? 23.507 15.955 7.605 1.00 79.19 72 SER A N 1
ATOM 546 C CA . SER A 1 72 ? 23.833 17.143 6.805 1.00 79.19 72 SER A CA 1
ATOM 547 C C . SER A 1 72 ? 25.169 17.773 7.211 1.00 79.19 72 SER A C 1
ATOM 549 O O . SER A 1 72 ? 25.960 18.122 6.336 1.00 79.19 72 SER A O 1
ATOM 551 N N . ALA A 1 73 ? 25.472 17.846 8.511 1.00 75.38 73 ALA A N 1
ATOM 552 C CA . ALA A 1 73 ? 26.756 18.341 9.008 1.00 75.38 73 ALA A CA 1
ATOM 553 C C . ALA A 1 73 ? 27.935 17.444 8.588 1.00 75.38 73 ALA A C 1
ATOM 555 O O . ALA A 1 73 ? 28.958 17.955 8.135 1.00 75.38 73 ALA A O 1
ATOM 556 N N . SER A 1 74 ? 27.780 16.116 8.662 1.00 75.50 74 SER A N 1
ATOM 557 C CA . SER A 1 74 ? 28.790 15.158 8.188 1.00 75.50 74 SER A CA 1
ATOM 558 C C . SER A 1 74 ? 29.069 15.349 6.697 1.00 75.50 74 SER A C 1
ATOM 560 O O . SER A 1 74 ? 30.225 15.425 6.290 1.00 75.50 74 SER A O 1
ATOM 562 N N . ARG A 1 75 ? 28.014 15.523 5.888 1.00 75.56 75 ARG A N 1
ATOM 563 C CA . ARG A 1 75 ? 28.144 15.796 4.448 1.00 75.56 75 ARG A CA 1
ATOM 564 C C . ARG A 1 75 ? 28.893 17.104 4.166 1.00 75.56 75 ARG A C 1
ATOM 566 O O . ARG A 1 75 ? 29.688 17.155 3.232 1.00 75.56 75 ARG A O 1
ATOM 573 N N . ALA A 1 76 ? 28.667 18.151 4.962 1.00 70.62 76 ALA A N 1
ATOM 574 C CA . ALA A 1 76 ? 29.358 19.434 4.807 1.00 70.62 76 ALA A CA 1
ATOM 575 C C . ALA A 1 76 ? 30.843 19.364 5.217 1.00 70.62 76 ALA A C 1
ATOM 577 O O . ALA A 1 76 ? 31.694 19.953 4.551 1.00 70.62 76 ALA A O 1
ATOM 578 N N . ALA A 1 77 ? 31.171 18.613 6.273 1.00 70.50 77 ALA A N 1
ATOM 579 C CA . ALA A 1 77 ? 32.549 18.422 6.726 1.00 70.50 77 ALA A CA 1
ATOM 580 C C . ALA A 1 77 ? 33.396 17.641 5.703 1.00 70.50 77 ALA A C 1
ATOM 582 O O . ALA A 1 77 ? 34.535 18.017 5.428 1.00 70.50 77 ALA A O 1
ATOM 583 N N . GLU A 1 78 ? 32.832 16.608 5.070 1.00 60.12 78 GLU A N 1
ATOM 584 C CA . GLU A 1 78 ? 33.521 15.824 4.035 1.00 60.12 78 GLU A CA 1
ATOM 585 C C . GLU A 1 78 ? 33.787 16.617 2.743 1.00 60.12 78 GLU A C 1
ATOM 587 O O . GLU A 1 78 ? 34.786 16.373 2.061 1.00 60.12 78 GLU A O 1
ATOM 592 N N . ALA A 1 79 ? 32.941 17.601 2.417 1.00 58.69 79 ALA A N 1
ATOM 593 C CA . ALA A 1 79 ? 33.157 18.502 1.283 1.00 58.69 79 ALA A CA 1
ATOM 594 C C . ALA A 1 79 ? 34.356 19.449 1.496 1.00 58.69 79 ALA A C 1
ATOM 596 O O . ALA A 1 79 ? 34.985 19.869 0.526 1.00 58.69 79 ALA A O 1
ATOM 597 N N . SER A 1 80 ? 34.716 19.745 2.750 1.00 55.12 80 SER A N 1
ATOM 598 C CA . SER A 1 80 ? 35.801 20.675 3.085 1.00 55.12 80 SER A CA 1
ATOM 599 C C . SER A 1 80 ? 37.197 20.029 3.135 1.00 55.12 80 SER A C 1
ATOM 601 O O . SER A 1 80 ? 38.186 20.755 3.184 1.00 55.12 80 SER A O 1
ATOM 603 N N . VAL A 1 81 ? 37.304 18.691 3.107 1.00 56.50 81 VAL A N 1
ATOM 604 C CA . VAL A 1 81 ? 38.583 17.944 3.211 1.00 56.50 81 VAL A CA 1
ATOM 605 C C . VAL A 1 81 ? 39.200 17.615 1.833 1.00 56.50 81 VAL A C 1
ATOM 607 O O . VAL A 1 81 ? 40.358 17.218 1.749 1.00 56.50 81 VAL A O 1
ATOM 610 N N . LYS A 1 82 ? 38.474 17.812 0.721 1.00 51.53 82 LYS A N 1
ATOM 611 C CA . LYS A 1 82 ? 38.887 17.372 -0.634 1.00 51.53 82 LYS A CA 1
ATOM 612 C C . LYS A 1 82 ? 39.595 18.414 -1.520 1.00 51.53 82 LYS A C 1
ATOM 614 O O . LYS A 1 82 ? 39.639 18.229 -2.729 1.00 51.53 82 LYS A O 1
ATOM 619 N N . ASN A 1 83 ? 40.215 19.448 -0.950 1.00 47.50 83 ASN A N 1
ATOM 620 C CA . ASN A 1 83 ? 41.256 20.244 -1.626 1.00 47.50 83 ASN A CA 1
ATOM 621 C C . ASN A 1 83 ? 42.395 20.486 -0.617 1.00 47.50 83 ASN A C 1
ATOM 623 O O . ASN A 1 83 ? 42.088 21.041 0.438 1.00 47.50 83 ASN A O 1
ATOM 627 N N . P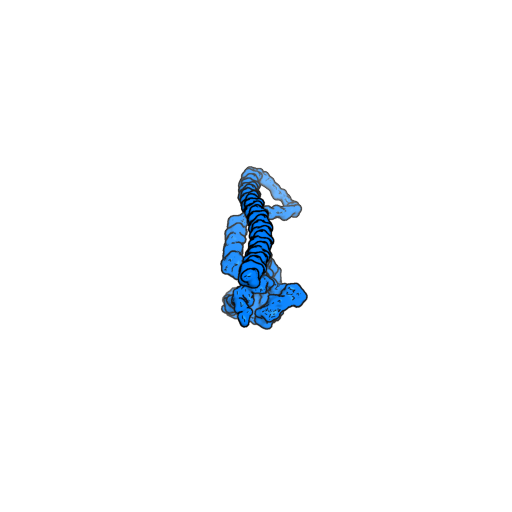RO A 1 84 ? 43.669 20.094 -0.878 1.00 44.47 84 PRO A N 1
ATOM 628 C CA . PRO A 1 84 ? 44.373 20.198 -2.167 1.00 44.47 84 PRO A CA 1
ATOM 629 C C . PRO A 1 84 ? 45.205 18.958 -2.606 1.00 44.47 84 PRO A C 1
ATOM 631 O O . PRO A 1 84 ? 45.737 18.219 -1.788 1.00 44.47 84 PRO A O 1
ATOM 634 N N . GLY A 1 85 ? 45.432 18.823 -3.920 1.00 46.62 85 GLY A N 1
ATOM 635 C CA . GLY A 1 85 ? 46.717 18.357 -4.473 1.00 46.62 85 GLY A CA 1
ATOM 636 C C . GLY A 1 85 ? 46.990 16.850 -4.660 1.00 46.62 85 GLY A C 1
ATOM 637 O O . GLY A 1 85 ? 47.513 16.194 -3.774 1.00 46.62 85 GLY A O 1
ATOM 638 N N . SER A 1 86 ? 46.865 16.413 -5.920 1.00 47.56 86 SER A N 1
ATOM 639 C CA . SER A 1 86 ? 47.735 15.451 -6.635 1.00 47.56 86 SER A CA 1
ATOM 640 C C . SER A 1 86 ? 47.702 13.933 -6.348 1.00 47.56 86 SER A C 1
ATOM 642 O O . SER A 1 86 ? 47.618 13.442 -5.229 1.00 47.56 86 SER A O 1
ATOM 644 N N . THR A 1 87 ? 47.971 13.222 -7.452 1.00 39.66 87 THR A N 1
ATOM 645 C CA . THR A 1 87 ? 48.449 11.840 -7.651 1.00 39.66 87 THR A CA 1
ATOM 646 C C . THR A 1 87 ? 47.470 10.660 -7.561 1.00 39.66 87 THR A C 1
ATOM 648 O O . THR A 1 87 ? 47.029 10.219 -6.508 1.00 39.66 87 THR A O 1
ATOM 651 N N . PHE A 1 88 ? 47.221 10.101 -8.750 1.00 51.25 88 PHE A N 1
ATOM 652 C CA . PHE A 1 88 ? 46.501 8.873 -9.073 1.00 51.25 88 PHE A CA 1
ATOM 653 C C . PHE A 1 88 ? 47.119 7.606 -8.452 1.00 51.25 88 PHE A C 1
ATOM 655 O O . PHE A 1 88 ? 48.330 7.411 -8.553 1.00 51.25 88 PHE A O 1
ATOM 662 N N . LYS A 1 89 ? 46.272 6.676 -7.980 1.00 38.12 89 LYS A N 1
ATOM 663 C CA . LYS A 1 89 ? 46.374 5.223 -8.255 1.00 38.12 89 LYS A CA 1
ATOM 664 C C . LYS A 1 89 ? 45.080 4.474 -7.862 1.00 38.12 89 LYS A C 1
ATOM 666 O O . LYS A 1 89 ? 44.418 4.903 -6.921 1.00 38.12 89 LYS A O 1
ATOM 671 N N . PRO A 1 90 ? 44.704 3.393 -8.578 1.00 54.22 90 PRO A N 1
ATOM 672 C CA . PRO A 1 90 ? 43.410 2.733 -8.439 1.00 54.22 90 PRO A CA 1
ATOM 673 C C . PRO A 1 90 ? 43.455 1.606 -7.398 1.00 54.22 90 PRO A C 1
ATOM 675 O O . PRO A 1 90 ? 44.377 0.793 -7.391 1.00 54.22 90 PRO A O 1
ATOM 678 N N . GLY A 1 91 ? 42.434 1.549 -6.548 1.00 40.50 91 GLY A N 1
ATOM 679 C CA . GLY A 1 91 ? 42.196 0.460 -5.607 1.00 40.50 91 GLY A CA 1
ATOM 680 C C . GLY A 1 91 ? 40.743 0.496 -5.149 1.00 40.50 91 GLY A C 1
ATOM 681 O O . GLY A 1 91 ? 40.269 1.523 -4.669 1.00 40.50 91 GLY A O 1
ATOM 682 N N . GLU A 1 92 ? 40.034 -0.603 -5.378 1.00 51.22 92 GLU A N 1
ATOM 683 C CA . GLU A 1 92 ? 38.633 -0.820 -5.030 1.00 51.22 92 GLU A CA 1
ATOM 684 C C . GLU A 1 92 ? 38.338 -0.496 -3.560 1.00 51.22 92 GLU A C 1
ATOM 686 O O . GLU A 1 92 ? 38.857 -1.136 -2.651 1.00 51.22 92 GLU A O 1
ATOM 691 N N . MET A 1 93 ? 37.437 0.458 -3.332 1.00 45.62 93 MET A N 1
ATOM 692 C CA . MET A 1 93 ? 36.491 0.433 -2.219 1.00 45.62 93 MET A CA 1
ATOM 693 C C . MET A 1 93 ? 35.346 1.372 -2.587 1.00 45.62 93 MET A C 1
ATOM 695 O O . MET A 1 93 ? 35.573 2.545 -2.885 1.00 45.62 93 MET A O 1
ATOM 699 N N . GLY A 1 94 ? 34.124 0.841 -2.642 1.00 49.81 94 GLY A N 1
ATOM 700 C CA . GLY A 1 94 ? 32.924 1.555 -3.070 1.00 49.81 94 GLY A CA 1
ATOM 701 C C . GLY A 1 94 ? 32.638 2.783 -2.208 1.00 49.81 94 GLY A C 1
ATOM 702 O O . GLY A 1 94 ? 31.893 2.716 -1.234 1.00 49.81 94 GLY A O 1
ATOM 703 N N . HIS A 1 95 ? 33.207 3.920 -2.597 1.00 46.25 95 HIS A N 1
ATOM 704 C CA . HIS A 1 95 ? 32.822 5.235 -2.118 1.00 46.25 95 HIS A CA 1
ATOM 705 C C . HIS A 1 95 ? 31.392 5.490 -2.601 1.00 46.25 95 HIS A C 1
ATOM 707 O O . HIS A 1 95 ? 31.173 5.878 -3.749 1.00 46.25 95 HIS A O 1
ATOM 713 N N . LYS A 1 96 ? 30.399 5.269 -1.735 1.00 53.28 96 LYS A N 1
ATOM 714 C CA . LYS A 1 96 ? 29.067 5.837 -1.948 1.00 53.28 96 LYS A CA 1
ATOM 715 C C . LYS A 1 96 ? 29.215 7.345 -1.779 1.00 53.28 96 LYS A C 1
ATOM 717 O O . LYS A 1 96 ? 29.247 7.859 -0.665 1.00 53.28 96 LYS A O 1
ATOM 722 N N . SER A 1 97 ? 29.416 8.033 -2.897 1.00 57.84 97 SER A N 1
ATOM 723 C CA . SER A 1 97 ? 29.296 9.481 -2.996 1.00 57.84 97 SER A CA 1
ATOM 724 C C . SER A 1 97 ? 27.982 9.924 -2.350 1.00 57.84 97 SER A C 1
ATOM 726 O O . SER A 1 97 ? 26.973 9.218 -2.426 1.00 57.84 97 SER A O 1
ATOM 728 N N . ALA A 1 98 ? 27.993 11.088 -1.693 1.00 60.94 98 ALA A N 1
ATOM 729 C CA . ALA A 1 98 ? 26.759 11.713 -1.237 1.00 60.94 98 ALA A CA 1
ATOM 730 C C . ALA A 1 98 ? 25.759 11.742 -2.411 1.00 60.94 98 ALA A C 1
ATOM 732 O O . ALA A 1 98 ? 26.171 12.099 -3.522 1.00 60.94 98 ALA A O 1
ATOM 733 N N . PRO A 1 99 ? 24.487 11.339 -2.204 1.00 63.06 99 PRO A N 1
ATOM 734 C CA . PRO A 1 99 ? 23.501 11.398 -3.267 1.00 63.06 99 PRO A CA 1
ATOM 735 C C . PRO A 1 99 ? 23.447 12.837 -3.761 1.00 63.06 99 PRO A C 1
ATOM 737 O O . PRO A 1 99 ? 23.287 13.764 -2.964 1.00 63.06 99 PRO A O 1
ATOM 740 N N . SER A 1 100 ? 23.662 13.018 -5.063 1.00 80.88 100 SER A N 1
ATOM 741 C CA . SER A 1 100 ? 23.612 14.342 -5.667 1.00 80.88 100 SER A CA 1
ATOM 742 C C . SER A 1 100 ? 22.238 14.964 -5.416 1.00 80.88 100 SER A C 1
ATOM 744 O O . SER A 1 100 ? 21.248 14.261 -5.201 1.00 80.88 100 SER A O 1
ATOM 746 N N . GLU A 1 101 ? 22.155 16.290 -5.466 1.00 82.81 101 GLU A N 1
ATOM 747 C CA . GLU A 1 101 ? 20.886 17.020 -5.343 1.00 82.81 101 GLU A CA 1
ATOM 748 C C . GLU A 1 101 ? 19.804 16.479 -6.301 1.00 82.81 101 GLU A C 1
ATOM 750 O O . GLU A 1 101 ? 18.624 16.412 -5.957 1.00 82.81 101 GLU A O 1
ATOM 755 N N . ILE A 1 102 ? 20.229 15.980 -7.467 1.00 81.62 102 ILE A N 1
ATOM 756 C CA . ILE A 1 102 ? 19.386 15.305 -8.459 1.00 81.62 102 ILE A CA 1
ATOM 757 C C . ILE A 1 102 ? 18.754 14.026 -7.886 1.00 81.62 102 ILE A C 1
ATOM 759 O O . ILE A 1 102 ? 17.559 13.809 -8.069 1.00 81.62 102 ILE A O 1
ATOM 763 N N . VAL A 1 103 ? 19.523 13.194 -7.173 1.00 86.12 103 VAL A N 1
ATOM 764 C CA . VAL A 1 103 ? 19.024 11.951 -6.555 1.00 86.12 103 VAL A CA 1
ATOM 765 C C . VAL A 1 103 ? 18.052 12.262 -5.419 1.00 86.12 103 VAL A C 1
ATOM 767 O O . VAL A 1 103 ? 16.999 11.638 -5.338 1.00 86.12 103 VAL A O 1
ATOM 770 N N . LEU A 1 104 ? 18.358 13.258 -4.582 1.00 87.12 104 LEU A N 1
ATOM 771 C CA . LEU A 1 104 ? 17.454 13.684 -3.505 1.00 87.12 104 LEU A CA 1
ATOM 772 C C . LEU A 1 104 ? 16.130 14.220 -4.059 1.00 87.12 104 LEU A C 1
ATOM 774 O O . LEU A 1 104 ? 15.062 13.873 -3.563 1.00 87.12 104 LEU A O 1
ATOM 778 N N . THR A 1 105 ? 16.196 15.027 -5.119 1.00 88.00 105 THR A N 1
ATOM 779 C CA . THR A 1 105 ? 15.004 15.567 -5.784 1.00 88.00 105 THR A CA 1
ATOM 780 C C . THR A 1 105 ? 14.183 14.465 -6.454 1.00 88.00 105 THR A C 1
ATOM 782 O O . THR A 1 105 ? 12.955 14.518 -6.425 1.00 88.00 105 THR A O 1
ATOM 785 N N . ALA A 1 106 ? 14.831 13.466 -7.062 1.00 88.25 106 ALA A N 1
ATOM 786 C CA . ALA A 1 106 ? 14.143 12.322 -7.655 1.00 88.25 106 ALA A CA 1
ATOM 787 C C . ALA A 1 106 ? 13.413 11.491 -6.591 1.00 88.25 106 ALA A C 1
ATOM 789 O O . ALA A 1 106 ? 12.238 11.192 -6.782 1.00 88.25 106 ALA A O 1
ATOM 790 N N . GLN A 1 107 ? 14.067 11.218 -5.456 1.00 90.31 107 GLN A N 1
ATOM 791 C CA . GLN A 1 107 ? 13.448 10.497 -4.342 1.00 90.31 107 GLN A CA 1
ATOM 792 C C . GLN A 1 107 ? 12.246 11.260 -3.779 1.00 90.31 107 GLN A C 1
ATOM 794 O O . GLN A 1 107 ? 11.173 10.694 -3.653 1.00 90.31 107 GLN A O 1
ATOM 799 N N . ALA A 1 108 ? 12.378 12.568 -3.536 1.00 90.56 108 ALA A N 1
ATOM 800 C CA . ALA A 1 108 ? 11.269 13.372 -3.021 1.00 90.56 108 ALA A CA 1
ATOM 801 C C . ALA A 1 108 ? 10.051 13.389 -3.966 1.00 90.56 108 ALA A C 1
ATOM 803 O O . ALA A 1 108 ? 8.909 13.450 -3.512 1.00 90.56 108 ALA A O 1
ATOM 804 N N . LYS A 1 109 ? 10.277 13.334 -5.287 1.00 93.75 109 LYS A N 1
ATOM 805 C CA . LYS A 1 109 ? 9.193 13.197 -6.271 1.00 93.75 109 LYS A CA 1
ATOM 806 C C . LYS A 1 109 ? 8.552 11.815 -6.215 1.00 93.75 109 LYS A C 1
ATOM 808 O O . LYS A 1 109 ? 7.334 11.730 -6.308 1.00 93.75 109 LYS A O 1
ATOM 813 N N . GLU A 1 110 ? 9.354 10.762 -6.095 1.00 93.00 110 GLU A N 1
ATOM 814 C CA . GLU A 1 110 ? 8.858 9.393 -5.953 1.00 93.00 110 GLU A CA 1
ATOM 815 C C . GLU A 1 110 ? 8.020 9.234 -4.681 1.00 93.00 110 GLU A C 1
ATOM 817 O O . GLU A 1 110 ? 6.899 8.745 -4.770 1.00 93.00 110 GLU A O 1
ATOM 822 N N . ASP A 1 111 ? 8.511 9.730 -3.544 1.00 92.94 111 ASP A N 1
ATOM 823 C CA . ASP A 1 111 ? 7.811 9.689 -2.258 1.00 92.94 111 ASP A CA 1
ATOM 824 C C . ASP A 1 111 ? 6.461 10.416 -2.352 1.00 92.94 111 ASP A C 1
ATOM 826 O O . ASP A 1 111 ? 5.429 9.864 -1.981 1.00 92.94 111 ASP A O 1
ATOM 830 N N . LEU A 1 112 ? 6.439 11.615 -2.954 1.00 96.19 112 LEU A N 1
ATOM 831 C CA . LEU A 1 112 ? 5.199 12.359 -3.186 1.00 96.19 112 LEU A CA 1
ATOM 832 C C . LEU A 1 112 ? 4.216 11.581 -4.069 1.00 96.19 112 LEU A C 1
ATOM 834 O O . LEU A 1 112 ? 3.018 11.559 -3.788 1.00 96.19 112 LEU A O 1
ATOM 838 N N . TYR A 1 113 ? 4.691 10.957 -5.152 1.00 94.88 113 TYR A N 1
ATOM 839 C CA . TYR A 1 113 ? 3.821 10.115 -5.970 1.00 94.88 113 TYR A CA 1
ATOM 840 C C . TYR A 1 113 ? 3.310 8.922 -5.167 1.00 94.88 113 TYR A C 1
ATOM 842 O O . TYR A 1 113 ? 2.114 8.652 -5.235 1.00 94.88 113 TYR A O 1
ATOM 850 N N . GLY A 1 114 ? 4.157 8.265 -4.375 1.00 94.56 114 GLY A N 1
ATOM 851 C CA . GLY A 1 114 ? 3.768 7.175 -3.484 1.00 94.56 114 GLY A CA 1
ATOM 852 C C . GLY A 1 114 ? 2.667 7.580 -2.508 1.00 94.56 114 GLY A C 1
ATOM 853 O O . GLY A 1 114 ? 1.659 6.884 -2.417 1.00 94.56 114 GLY A O 1
ATOM 854 N N . ASP A 1 115 ? 2.787 8.747 -1.875 1.00 93.94 115 ASP A N 1
ATOM 855 C CA . ASP A 1 115 ? 1.780 9.277 -0.949 1.00 93.94 115 ASP A CA 1
ATOM 856 C C . ASP A 1 115 ? 0.436 9.569 -1.639 1.00 93.94 115 ASP A C 1
ATOM 858 O O . ASP A 1 115 ? -0.630 9.315 -1.078 1.00 93.94 115 ASP A O 1
ATOM 862 N N . LEU A 1 116 ? 0.465 10.087 -2.872 1.00 93.81 116 LEU A N 1
ATOM 863 C CA . LEU A 1 116 ? -0.746 10.431 -3.630 1.00 93.81 116 LEU A CA 1
ATOM 864 C C . LEU A 1 116 ? -1.438 9.216 -4.260 1.00 93.81 116 LEU A C 1
ATOM 866 O O . LEU A 1 116 ? -2.647 9.243 -4.491 1.00 93.81 116 LEU A O 1
ATOM 870 N N . THR A 1 117 ? -0.672 8.183 -4.601 1.00 93.94 117 THR A N 1
ATOM 871 C CA . THR A 1 117 ? -1.132 7.056 -5.428 1.00 93.94 117 THR A CA 1
ATOM 872 C C . THR A 1 117 ? -1.251 5.742 -4.669 1.00 93.94 117 THR A C 1
ATOM 874 O O . THR A 1 117 ? -1.982 4.852 -5.099 1.00 93.94 117 THR A O 1
ATOM 877 N N . GLY A 1 118 ? -0.521 5.589 -3.565 1.00 94.75 118 GLY A N 1
ATOM 878 C CA . GLY A 1 118 ? -0.296 4.304 -2.907 1.00 94.75 118 GLY A CA 1
ATOM 879 C C . GLY A 1 118 ? 0.601 3.344 -3.702 1.00 94.75 118 GLY A C 1
ATOM 880 O O . GLY A 1 118 ? 0.697 2.176 -3.319 1.00 94.75 118 GLY A O 1
ATOM 881 N N . LEU A 1 119 ? 1.226 3.800 -4.798 1.00 96.69 119 LEU A N 1
ATOM 882 C CA . LEU A 1 119 ? 2.126 3.015 -5.644 1.00 96.69 119 LEU A CA 1
ATOM 883 C C . LEU A 1 119 ? 3.588 3.292 -5.286 1.00 96.69 119 LEU A C 1
ATOM 885 O O . LEU A 1 119 ? 4.051 4.424 -5.370 1.00 96.69 119 LEU A O 1
ATOM 889 N N . ILE A 1 120 ? 4.341 2.240 -4.981 1.00 96.19 120 ILE A N 1
ATOM 890 C CA . ILE A 1 120 ? 5.777 2.306 -4.695 1.00 96.19 120 ILE A CA 1
ATOM 891 C C . ILE A 1 120 ? 6.529 1.473 -5.731 1.00 96.19 120 ILE A C 1
ATOM 893 O O . ILE A 1 120 ? 6.214 0.297 -5.930 1.00 96.19 120 ILE A O 1
ATOM 897 N N . VAL A 1 121 ? 7.557 2.049 -6.359 1.00 95.94 121 VAL A N 1
ATOM 898 C CA . VAL A 1 121 ? 8.457 1.334 -7.275 1.00 95.94 121 VAL A CA 1
ATOM 899 C C . VAL A 1 121 ? 9.742 0.986 -6.525 1.00 95.94 121 VAL A C 1
ATOM 901 O O . VAL A 1 121 ? 10.696 1.746 -6.489 1.00 95.94 121 VAL A O 1
ATOM 904 N N . ARG A 1 122 ? 9.800 -0.208 -5.926 1.00 92.06 122 ARG A N 1
ATOM 905 C CA . ARG A 1 122 ? 10.916 -0.620 -5.051 1.00 92.06 122 ARG A CA 1
ATOM 906 C C . ARG A 1 122 ? 12.266 -0.692 -5.751 1.00 92.06 122 ARG A C 1
ATOM 908 O O . ARG A 1 122 ? 13.312 -0.640 -5.107 1.00 92.06 122 ARG A O 1
ATOM 915 N N . GLY A 1 123 ? 12.251 -0.929 -7.055 1.00 91.62 123 GLY A N 1
ATOM 916 C CA . GLY A 1 123 ? 13.464 -1.057 -7.833 1.00 91.62 123 GLY A CA 1
ATOM 917 C C . GLY A 1 123 ? 13.192 -1.356 -9.293 1.00 91.62 123 GLY A C 1
ATOM 918 O O . GLY A 1 123 ? 12.084 -1.708 -9.699 1.00 91.62 123 GLY A O 1
ATOM 919 N N . MET A 1 124 ? 14.255 -1.234 -10.078 1.00 93.06 124 MET A N 1
ATOM 920 C CA . MET A 1 124 ? 14.257 -1.496 -11.508 1.00 93.06 124 MET A CA 1
ATOM 921 C C . MET A 1 124 ? 15.431 -2.408 -11.846 1.00 93.06 124 MET A C 1
ATOM 923 O O . MET A 1 124 ? 16.562 -2.165 -11.420 1.00 93.06 124 MET A O 1
ATOM 927 N N . LYS A 1 125 ? 15.175 -3.440 -12.644 1.00 92.56 125 LYS A N 1
ATOM 928 C CA . LYS A 1 125 ? 16.211 -4.256 -13.276 1.00 92.56 125 LYS A CA 1
ATOM 929 C C . LYS A 1 125 ? 16.247 -3.927 -14.761 1.00 92.56 125 LYS A C 1
ATOM 931 O O . LYS A 1 125 ? 15.236 -4.067 -15.443 1.00 92.56 125 LYS A O 1
ATOM 936 N N . ARG A 1 126 ? 17.410 -3.493 -15.247 1.00 88.06 126 ARG A N 1
ATOM 937 C CA . ARG A 1 126 ? 17.683 -3.390 -16.686 1.00 88.06 126 ARG A CA 1
ATOM 938 C C . ARG A 1 126 ? 18.043 -4.779 -17.192 1.00 88.06 126 ARG A C 1
ATOM 940 O O . ARG A 1 126 ? 18.932 -5.405 -16.619 1.00 88.06 126 ARG A O 1
ATOM 947 N N . GLY A 1 127 ? 17.349 -5.247 -18.216 1.00 78.12 127 GLY A N 1
ATOM 948 C CA . GLY A 1 127 ? 17.697 -6.448 -18.961 1.00 78.12 127 GLY A CA 1
ATOM 949 C C . GLY A 1 127 ? 17.834 -6.136 -20.445 1.00 78.12 127 GLY A C 1
ATOM 950 O O . GLY A 1 127 ? 17.434 -5.065 -20.903 1.00 78.12 127 GLY A O 1
ATOM 951 N N . ASP A 1 128 ? 18.374 -7.093 -21.192 1.00 74.44 128 ASP A N 1
ATOM 952 C CA . ASP A 1 128 ? 18.583 -6.954 -22.637 1.00 74.44 128 ASP A CA 1
ATOM 953 C C . ASP A 1 128 ? 17.253 -6.793 -23.394 1.00 74.44 128 ASP A C 1
ATOM 955 O O . ASP A 1 128 ? 17.184 -6.073 -24.385 1.00 74.44 128 ASP A O 1
ATOM 959 N N . SER A 1 129 ? 16.174 -7.401 -22.885 1.00 73.06 129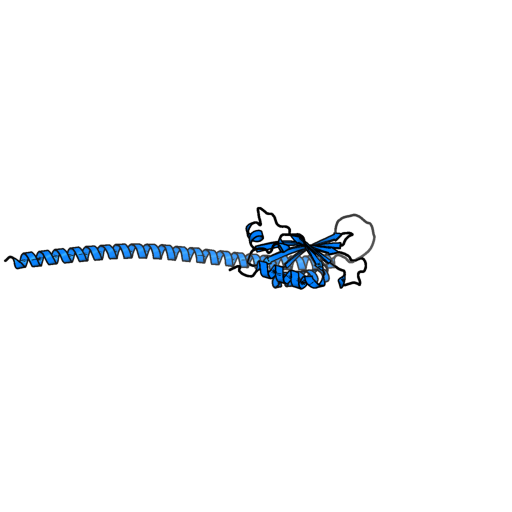 SER A N 1
ATOM 960 C CA . SER A 1 129 ? 14.831 -7.346 -23.476 1.00 73.06 129 SER A CA 1
ATOM 961 C C . SER A 1 129 ? 13.976 -6.161 -23.011 1.00 73.06 129 SER A C 1
ATOM 963 O O . SER A 1 129 ? 12.897 -5.944 -23.553 1.00 73.06 129 SER A O 1
ATOM 965 N N . GLY A 1 130 ? 14.401 -5.402 -21.997 1.00 84.31 130 GLY A N 1
ATOM 966 C CA . GLY A 1 130 ? 13.546 -4.378 -21.397 1.00 84.31 130 GLY A CA 1
ATOM 967 C C . GLY A 1 130 ? 13.878 -4.030 -19.952 1.00 84.31 130 GLY A C 1
ATOM 968 O O . GLY A 1 130 ? 14.784 -4.585 -19.326 1.00 84.31 130 GLY A O 1
ATOM 969 N N . ASN A 1 131 ? 13.104 -3.101 -19.400 1.00 90.50 131 ASN A N 1
ATOM 970 C CA . ASN A 1 131 ? 13.192 -2.714 -17.995 1.00 90.50 131 ASN A CA 1
ATOM 971 C C . ASN A 1 131 ? 12.090 -3.404 -17.195 1.00 90.50 131 ASN A C 1
ATOM 973 O O . ASN A 1 131 ? 10.918 -3.297 -17.542 1.00 90.50 131 ASN A O 1
ATOM 977 N N . VAL A 1 132 ? 12.452 -4.067 -16.098 1.00 95.00 132 VAL A N 1
ATOM 978 C CA . VAL A 1 132 ? 11.492 -4.688 -15.178 1.00 95.00 132 VAL A CA 1
ATOM 979 C C . VAL A 1 132 ? 11.431 -3.882 -13.894 1.00 95.00 132 VAL A C 1
ATOM 981 O O . VAL A 1 132 ? 12.425 -3.772 -13.174 1.00 95.00 132 VAL A O 1
ATOM 984 N N . PHE A 1 133 ? 10.255 -3.349 -13.599 1.00 96.06 133 PHE A N 1
ATOM 985 C CA . PHE A 1 133 ? 9.958 -2.596 -12.390 1.00 96.06 133 PHE A CA 1
ATOM 986 C C . PHE A 1 133 ? 9.292 -3.501 -11.360 1.00 96.06 133 PHE A C 1
ATOM 988 O O . PHE A 1 133 ? 8.447 -4.323 -11.706 1.00 96.06 133 PHE A O 1
ATOM 995 N N . ASP A 1 134 ? 9.690 -3.358 -10.101 1.00 97.12 134 ASP A N 1
ATOM 996 C CA . ASP A 1 134 ? 9.139 -4.095 -8.969 1.00 97.12 134 ASP A CA 1
ATOM 997 C C . ASP A 1 134 ? 8.229 -3.172 -8.152 1.00 97.12 134 ASP A C 1
ATOM 999 O O . ASP A 1 134 ? 8.703 -2.218 -7.534 1.00 97.12 134 ASP A O 1
ATOM 1003 N N . CYS A 1 135 ? 6.923 -3.420 -8.188 1.00 97.50 135 CYS A N 1
ATOM 1004 C CA . CYS A 1 135 ? 5.900 -2.460 -7.789 1.00 97.50 135 CYS A CA 1
ATOM 1005 C C . CYS A 1 135 ? 5.031 -2.991 -6.650 1.00 97.50 135 CYS A C 1
ATOM 1007 O O . CYS A 1 135 ? 4.569 -4.129 -6.677 1.00 97.50 135 CYS A O 1
ATOM 1009 N N . ILE A 1 136 ? 4.744 -2.137 -5.674 1.00 96.69 136 ILE A N 1
ATOM 1010 C CA . ILE A 1 136 ? 3.774 -2.409 -4.616 1.00 96.69 136 ILE A CA 1
ATOM 1011 C C . ILE A 1 136 ? 2.669 -1.367 -4.706 1.00 96.69 136 ILE A C 1
ATOM 1013 O O . ILE A 1 136 ? 2.945 -0.178 -4.585 1.00 96.69 136 ILE A O 1
ATOM 1017 N N . GLN A 1 137 ? 1.429 -1.814 -4.883 1.00 96.75 137 GLN A N 1
ATOM 1018 C CA . GLN A 1 137 ? 0.251 -0.965 -4.761 1.00 96.75 137 GLN A CA 1
ATOM 1019 C C . GLN A 1 137 ? -0.493 -1.308 -3.477 1.00 96.75 137 GLN A C 1
ATOM 1021 O O . GLN A 1 137 ? -0.959 -2.433 -3.310 1.00 96.75 137 GLN A O 1
ATOM 1026 N N . THR A 1 138 ? -0.670 -0.323 -2.605 1.00 94.62 138 THR A N 1
ATOM 1027 C CA . THR A 1 138 ? -1.475 -0.471 -1.388 1.00 94.62 138 THR A CA 1
ATOM 1028 C C . THR A 1 138 ? -2.804 0.254 -1.543 1.00 94.62 138 THR A C 1
ATOM 1030 O O . THR A 1 138 ? -2.870 1.358 -2.086 1.00 94.62 138 THR A O 1
ATOM 1033 N N . GLY A 1 139 ? -3.872 -0.378 -1.067 1.00 93.12 139 GLY A N 1
ATOM 1034 C CA . GLY A 1 139 ? -5.194 0.213 -0.924 1.00 93.12 139 GLY A CA 1
ATOM 1035 C C . GLY A 1 139 ? -5.859 -0.245 0.370 1.00 93.12 139 GLY A C 1
ATOM 1036 O O . GLY A 1 139 ? -5.262 -0.935 1.195 1.00 93.12 139 GLY A O 1
ATOM 1037 N N . ARG A 1 140 ? -7.122 0.139 0.556 1.00 91.00 140 ARG A N 1
ATOM 1038 C CA . ARG A 1 140 ? -7.899 -0.212 1.753 1.00 91.00 140 ARG A CA 1
ATOM 1039 C C . ARG A 1 140 ? -8.133 -1.720 1.883 1.00 91.00 140 ARG A C 1
ATOM 1041 O O . ARG A 1 140 ? -8.196 -2.223 3.000 1.00 91.00 140 ARG A O 1
ATOM 1048 N N . ASN A 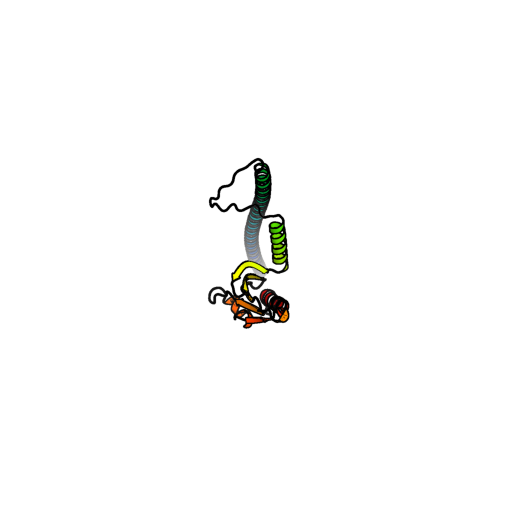1 141 ? -8.268 -2.412 0.756 1.00 90.69 141 ASN A N 1
ATOM 1049 C CA . ASN A 1 141 ? -8.606 -3.833 0.697 1.00 90.69 141 ASN A CA 1
ATOM 1050 C C . ASN A 1 141 ? -7.371 -4.748 0.737 1.00 90.69 141 ASN A C 1
ATOM 1052 O O . ASN A 1 141 ? -7.524 -5.965 0.752 1.00 90.69 141 ASN A O 1
ATOM 1056 N N . GLY A 1 142 ? -6.159 -4.186 0.732 1.00 92.12 142 GLY A N 1
ATOM 1057 C CA . GLY A 1 142 ? -4.919 -4.953 0.785 1.00 92.12 142 GLY A CA 1
ATOM 1058 C C . GLY A 1 142 ? -3.787 -4.335 -0.028 1.00 92.12 142 GLY A C 1
ATOM 1059 O O . GLY A 1 142 ? -3.883 -3.215 -0.539 1.00 92.12 142 GLY A O 1
ATOM 1060 N N . THR A 1 143 ? -2.708 -5.101 -0.156 1.00 94.75 143 THR A N 1
ATOM 1061 C CA . THR A 1 143 ? -1.498 -4.708 -0.878 1.00 94.75 143 THR A CA 1
ATOM 1062 C C . THR A 1 143 ? -1.213 -5.708 -1.990 1.00 94.75 143 THR A C 1
ATOM 1064 O O . THR A 1 143 ? -1.034 -6.893 -1.734 1.00 94.75 143 THR A O 1
ATOM 1067 N N . LEU A 1 144 ? -1.137 -5.218 -3.226 1.00 96.25 144 LEU A N 1
ATOM 1068 C CA . LEU A 1 144 ? -0.809 -6.000 -4.409 1.00 96.25 144 LEU A CA 1
ATOM 1069 C C . LEU A 1 144 ? 0.653 -5.776 -4.794 1.00 96.25 144 LEU A C 1
ATOM 1071 O O . LEU A 1 144 ? 1.054 -4.667 -5.155 1.00 96.25 144 LEU A O 1
ATOM 1075 N N . HIS A 1 145 ? 1.443 -6.846 -4.750 1.00 97.38 145 HIS A N 1
ATOM 1076 C CA . HIS A 1 145 ? 2.809 -6.866 -5.268 1.00 97.38 145 HIS A CA 1
ATOM 1077 C C . HIS A 1 145 ? 2.796 -7.394 -6.702 1.00 97.38 145 HIS A C 1
ATOM 1079 O O . HIS A 1 145 ? 2.217 -8.441 -6.982 1.00 97.38 145 HIS A O 1
ATOM 1085 N N . PHE A 1 146 ? 3.425 -6.673 -7.624 1.00 97.62 146 PHE A N 1
ATOM 1086 C CA . PHE A 1 146 ? 3.548 -7.087 -9.015 1.00 97.62 146 PHE A CA 1
ATOM 1087 C C . PHE A 1 146 ? 4.833 -6.564 -9.650 1.00 97.62 146 PHE A C 1
ATOM 1089 O O . PHE A 1 146 ? 5.472 -5.640 -9.149 1.00 97.62 146 PHE A O 1
ATOM 1096 N N . LYS A 1 147 ? 5.205 -7.145 -10.787 1.00 97.31 147 LYS A N 1
ATOM 1097 C CA . LYS A 1 147 ? 6.252 -6.621 -11.661 1.00 97.31 147 LYS A CA 1
ATOM 1098 C C . LYS A 1 147 ? 5.638 -6.081 -12.937 1.00 97.31 147 LYS A C 1
ATOM 1100 O O . LYS A 1 147 ? 4.695 -6.665 -13.466 1.00 97.31 147 LYS A O 1
ATOM 1105 N N . LEU A 1 148 ? 6.197 -4.988 -13.433 1.00 95.62 148 LEU A N 1
ATOM 1106 C CA . LEU A 1 148 ? 5.819 -4.403 -14.708 1.00 95.62 148 LEU A CA 1
ATOM 1107 C C . LEU A 1 148 ? 7.058 -4.379 -15.600 1.00 95.62 148 LEU A C 1
ATOM 1109 O O . LEU A 1 148 ? 8.015 -3.663 -15.316 1.00 95.62 148 LEU A O 1
ATOM 1113 N N . ALA A 1 149 ? 7.076 -5.209 -16.635 1.00 94.44 149 ALA A N 1
ATOM 1114 C CA . ALA A 1 149 ? 8.129 -5.204 -17.637 1.00 94.44 149 ALA A CA 1
ATOM 1115 C C . ALA A 1 149 ? 7.728 -4.281 -18.785 1.00 94.44 149 ALA A C 1
ATOM 1117 O O . ALA A 1 149 ? 6.593 -4.338 -19.249 1.00 94.44 149 ALA A O 1
ATOM 1118 N N . LEU A 1 150 ? 8.645 -3.421 -19.210 1.00 90.12 150 LEU A N 1
ATOM 1119 C CA . LEU A 1 150 ? 8.502 -2.578 -20.385 1.00 90.12 150 LEU A CA 1
ATOM 1120 C C . LEU A 1 150 ? 9.537 -3.032 -21.403 1.00 90.12 150 LEU A C 1
ATOM 1122 O O . LEU A 1 150 ? 10.740 -2.924 -21.142 1.00 90.12 150 LEU A O 1
ATOM 1126 N N . ASP A 1 151 ? 9.054 -3.552 -22.523 1.00 83.62 151 ASP A N 1
ATOM 1127 C CA . ASP A 1 151 ? 9.923 -4.041 -23.583 1.00 83.62 151 ASP A CA 1
ATOM 1128 C C . ASP A 1 151 ? 10.580 -2.857 -24.293 1.00 83.62 151 ASP A C 1
ATOM 1130 O O . ASP A 1 151 ? 9.948 -1.832 -24.577 1.00 83.62 151 ASP A O 1
ATOM 1134 N N . ASN A 1 152 ? 11.876 -2.992 -24.564 1.00 66.56 152 ASN A N 1
ATOM 1135 C CA . ASN A 1 152 ? 12.577 -2.053 -25.425 1.00 66.56 152 ASN A CA 1
ATOM 1136 C C . ASN A 1 152 ? 12.168 -2.420 -26.856 1.00 66.56 152 ASN A C 1
ATOM 1138 O O . ASN A 1 152 ? 12.723 -3.357 -27.423 1.00 66.56 152 ASN A O 1
ATOM 1142 N N . GLY A 1 153 ? 11.138 -1.764 -27.397 1.00 60.88 153 GLY A N 1
ATOM 1143 C CA . GLY A 1 153 ? 10.709 -1.991 -28.780 1.00 60.88 153 GLY A CA 1
ATOM 1144 C C . GLY A 1 153 ? 11.879 -1.879 -29.768 1.00 60.88 153 GLY A C 1
ATOM 1145 O O . GLY A 1 153 ? 12.883 -1.230 -29.476 1.00 60.88 153 GLY A O 1
ATOM 1146 N N . GLU A 1 154 ? 11.751 -2.506 -30.941 1.00 58.91 154 GLU A N 1
ATOM 1147 C CA . GLU A 1 154 ? 12.790 -2.470 -31.987 1.00 58.91 154 GLU A CA 1
ATOM 1148 C C . GLU A 1 154 ? 13.081 -1.038 -32.478 1.00 58.91 154 GLU A C 1
ATOM 1150 O O . GLU A 1 154 ? 14.204 -0.745 -32.890 1.00 58.91 154 GLU A O 1
ATOM 1155 N N . ASP A 1 155 ? 12.094 -0.140 -32.365 1.00 60.38 155 ASP A N 1
ATOM 1156 C CA . ASP A 1 155 ? 12.211 1.292 -32.630 1.00 60.38 155 ASP A CA 1
ATOM 1157 C C . ASP A 1 155 ? 11.808 2.116 -31.383 1.00 60.38 155 ASP A C 1
ATOM 1159 O O . ASP A 1 155 ? 10.628 2.136 -31.011 1.00 60.38 155 ASP A O 1
ATOM 1163 N N . PRO A 1 156 ? 12.749 2.813 -30.714 1.00 56.38 156 PRO A N 1
ATOM 1164 C CA . PRO A 1 156 ? 12.461 3.635 -29.537 1.00 56.38 156 PRO A CA 1
ATOM 1165 C C . PRO A 1 156 ? 11.557 4.847 -29.831 1.00 56.38 156 PRO A C 1
ATOM 1167 O O . PRO A 1 156 ? 11.022 5.433 -28.887 1.00 56.38 156 PRO A O 1
ATOM 1170 N N . GLU A 1 157 ? 11.360 5.211 -31.103 1.00 56.62 157 GLU A N 1
ATOM 1171 C CA . GLU A 1 157 ? 10.477 6.306 -31.525 1.00 56.62 157 GLU A CA 1
ATOM 1172 C C . GLU A 1 157 ? 9.011 5.857 -31.704 1.00 56.62 157 GLU A C 1
ATOM 1174 O O . GLU A 1 157 ? 8.096 6.687 -31.675 1.00 56.62 157 GLU A O 1
ATOM 1179 N N . SER A 1 158 ? 8.738 4.548 -31.813 1.00 63.00 158 SER A N 1
ATOM 1180 C CA . SER A 1 158 ? 7.368 4.038 -31.949 1.00 63.00 158 SER A CA 1
ATOM 1181 C C . SER A 1 158 ? 6.690 3.874 -30.586 1.00 63.00 158 SER A C 1
ATOM 1183 O O . SER A 1 158 ? 6.598 2.793 -30.004 1.00 63.00 158 SER A O 1
ATOM 1185 N N . TYR A 1 159 ? 6.162 4.982 -30.057 1.00 62.31 159 TYR A N 1
ATOM 1186 C CA . TYR A 1 159 ? 5.425 5.015 -28.783 1.00 62.31 159 TYR A CA 1
ATOM 1187 C C . TYR A 1 159 ? 4.263 4.003 -28.711 1.00 62.31 159 TYR A C 1
ATOM 1189 O O . TYR A 1 159 ? 3.915 3.540 -27.621 1.00 62.31 159 TYR A O 1
ATOM 1197 N N . ASN A 1 160 ? 3.659 3.671 -29.857 1.00 64.62 160 ASN A N 1
ATOM 1198 C CA . ASN A 1 160 ? 2.497 2.786 -29.949 1.00 64.62 160 ASN A CA 1
ATOM 1199 C C . ASN A 1 160 ? 2.852 1.293 -29.904 1.00 64.62 160 ASN A C 1
ATOM 1201 O O . ASN A 1 160 ? 1.990 0.503 -29.520 1.00 64.62 160 ASN A O 1
ATOM 1205 N N . ASP A 1 161 ? 4.091 0.921 -30.235 1.00 71.50 161 ASP A N 1
ATOM 1206 C CA . ASP A 1 161 ? 4.513 -0.485 -30.291 1.00 71.50 161 ASP A CA 1
ATOM 1207 C C . ASP A 1 161 ? 5.079 -0.987 -28.955 1.00 71.50 161 ASP A C 1
ATOM 1209 O O . ASP A 1 161 ? 5.261 -2.187 -28.757 1.00 71.50 161 ASP A O 1
ATOM 1213 N N . ILE A 1 162 ? 5.306 -0.083 -27.995 1.00 83.94 162 ILE A N 1
ATOM 1214 C CA . ILE A 1 162 ? 5.786 -0.439 -26.657 1.00 83.94 162 ILE A CA 1
ATOM 1215 C C . ILE A 1 162 ? 4.655 -1.093 -25.857 1.00 83.94 162 ILE A C 1
ATOM 1217 O O . ILE A 1 162 ? 3.588 -0.503 -25.638 1.00 83.94 162 ILE A O 1
ATOM 1221 N N . GLN A 1 163 ? 4.919 -2.294 -25.348 1.00 90.31 163 GLN A N 1
ATOM 1222 C CA . GLN A 1 163 ? 4.000 -3.046 -24.500 1.00 90.31 163 GLN A CA 1
ATOM 1223 C C . GLN A 1 163 ? 4.502 -3.116 -23.057 1.00 90.31 163 GLN A C 1
ATOM 1225 O O . GLN A 1 163 ? 5.702 -3.068 -22.778 1.00 90.31 163 GLN A O 1
ATOM 1230 N N . PHE A 1 164 ? 3.549 -3.207 -22.133 1.00 93.06 164 PHE A N 1
ATOM 1231 C CA . PHE A 1 164 ? 3.791 -3.575 -20.751 1.00 93.06 164 PHE A CA 1
ATOM 1232 C C . PHE A 1 164 ? 3.372 -5.018 -20.529 1.00 93.06 164 PHE A C 1
ATOM 1234 O O . PHE A 1 164 ? 2.267 -5.400 -20.907 1.00 93.06 164 PHE A O 1
ATOM 1241 N N . THR A 1 165 ? 4.208 -5.771 -19.826 1.00 95.56 165 THR A N 1
ATOM 1242 C CA . THR A 1 165 ? 3.861 -7.091 -19.302 1.00 95.56 165 THR A CA 1
ATOM 1243 C C . THR A 1 165 ? 3.751 -7.010 -17.783 1.00 95.56 165 THR A C 1
ATOM 1245 O O . THR A 1 165 ? 4.729 -6.747 -17.079 1.00 95.56 165 THR A O 1
ATOM 1248 N N . TYR A 1 166 ? 2.536 -7.196 -17.280 1.00 97.31 166 TYR A N 1
ATOM 1249 C CA . TYR A 1 166 ? 2.200 -7.254 -15.864 1.00 97.31 166 TYR A CA 1
ATOM 1250 C C . TYR A 1 166 ? 2.337 -8.680 -15.343 1.00 97.31 166 TYR A C 1
ATOM 1252 O O . TYR A 1 166 ? 1.796 -9.608 -15.935 1.00 97.31 166 TYR A O 1
ATOM 1260 N N . ARG A 1 167 ? 3.019 -8.840 -14.207 1.00 97.12 167 ARG A N 1
ATOM 1261 C CA . ARG A 1 167 ? 3.200 -10.128 -13.531 1.00 97.12 167 ARG A CA 1
ATOM 1262 C C . ARG A 1 167 ? 2.854 -10.006 -12.049 1.00 97.12 167 ARG A C 1
ATOM 1264 O O . ARG A 1 167 ? 3.657 -9.423 -11.309 1.00 97.12 167 ARG A O 1
ATOM 1271 N N . PRO A 1 168 ? 1.720 -10.546 -11.582 1.00 97.38 168 PRO A N 1
ATOM 1272 C CA . PRO A 1 168 ? 1.398 -10.536 -10.161 1.00 97.38 168 PRO A CA 1
ATOM 1273 C C . PRO A 1 168 ? 2.427 -11.359 -9.377 1.00 97.38 168 PRO A C 1
ATOM 1275 O O . PRO A 1 168 ? 3.004 -12.320 -9.884 1.00 97.38 168 PRO A O 1
ATOM 1278 N N . GLN A 1 169 ? 2.718 -10.957 -8.143 1.00 96.44 169 GLN A N 1
ATOM 1279 C CA . GLN A 1 169 ? 3.576 -11.685 -7.201 1.00 96.44 169 GLN A CA 1
ATOM 1280 C C . GLN A 1 169 ? 2.721 -12.136 -6.009 1.00 96.44 169 GLN A C 1
ATOM 1282 O O . GLN A 1 169 ? 2.994 -11.785 -4.860 1.00 96.44 169 GLN A O 1
ATOM 1287 N N . LEU A 1 170 ? 1.645 -12.860 -6.327 1.00 93.81 170 LEU A N 1
ATOM 1288 C CA . LEU A 1 170 ? 0.667 -13.370 -5.374 1.00 93.81 170 LEU A CA 1
ATOM 1289 C C . LEU A 1 170 ? 1.042 -14.787 -4.939 1.00 93.81 170 LEU A C 1
ATOM 1291 O O . LEU A 1 170 ? 1.410 -15.624 -5.762 1.00 93.81 170 LEU A O 1
ATOM 1295 N N . ASP A 1 171 ? 0.930 -15.038 -3.644 1.00 93.38 171 ASP A N 1
ATOM 1296 C CA . ASP A 1 171 ? 1.057 -16.357 -3.039 1.00 93.38 171 ASP A CA 1
ATOM 1297 C C . ASP A 1 171 ? -0.341 -16.863 -2.666 1.00 93.38 171 ASP A C 1
ATOM 1299 O O . ASP A 1 171 ? -1.094 -16.169 -1.985 1.00 93.38 171 ASP A O 1
ATOM 1303 N N . THR A 1 172 ? -0.719 -18.054 -3.133 1.00 90.00 172 THR A N 1
ATOM 1304 C CA . THR A 1 172 ? -2.084 -18.578 -2.964 1.00 90.00 172 THR A CA 1
ATOM 1305 C C . THR A 1 172 ? -2.485 -18.801 -1.513 1.00 90.00 172 THR A C 1
ATOM 1307 O O . THR A 1 172 ? -3.673 -18.705 -1.213 1.00 90.00 172 THR A O 1
ATOM 1310 N N . ASP A 1 173 ? -1.532 -19.073 -0.623 1.00 90.38 173 ASP A N 1
ATOM 1311 C CA . ASP A 1 173 ? -1.825 -19.305 0.789 1.00 90.38 173 ASP A CA 1
ATOM 1312 C C . ASP A 1 173 ? -1.906 -17.970 1.532 1.00 90.38 173 ASP A C 1
ATOM 1314 O O . ASP A 1 173 ? -2.882 -17.697 2.238 1.00 90.38 173 ASP A O 1
ATOM 1318 N N . ARG A 1 174 ? -0.906 -17.102 1.331 1.00 91.31 174 ARG A N 1
ATOM 1319 C CA . ARG A 1 174 ? -0.817 -15.805 2.016 1.00 91.31 174 ARG A CA 1
ATOM 1320 C C . ARG A 1 174 ? -1.858 -14.802 1.526 1.00 91.31 174 ARG A C 1
ATOM 1322 O O . ARG A 1 174 ? -2.418 -14.066 2.333 1.00 91.31 174 ARG A O 1
ATOM 1329 N N . ASP A 1 175 ? -2.100 -14.763 0.220 1.00 93.56 175 ASP A N 1
ATOM 1330 C CA . ASP A 1 175 ? -2.886 -13.717 -0.438 1.00 93.56 175 ASP A CA 1
ATOM 1331 C C . ASP A 1 175 ? -4.287 -14.213 -0.844 1.00 93.56 175 ASP A C 1
ATOM 1333 O O . ASP A 1 175 ? -4.965 -13.567 -1.640 1.00 93.56 175 ASP A O 1
ATOM 1337 N N . SER A 1 176 ? -4.746 -15.343 -0.292 1.00 91.88 176 SER A N 1
ATOM 1338 C CA . SER A 1 176 ? -6.027 -15.988 -0.634 1.00 91.88 176 SER A CA 1
ATOM 1339 C C . SER A 1 176 ? -7.241 -15.051 -0.561 1.00 91.88 176 SER A C 1
ATOM 1341 O O . SER A 1 176 ? -8.071 -15.041 -1.473 1.00 91.88 176 SER A O 1
ATOM 1343 N N . ASP A 1 177 ? -7.339 -14.231 0.486 1.00 90.88 177 ASP A N 1
ATOM 1344 C CA . ASP A 1 177 ? -8.437 -13.271 0.650 1.00 90.88 177 ASP A CA 1
ATOM 1345 C C . ASP A 1 177 ? -8.382 -12.143 -0.385 1.00 90.88 177 ASP A C 1
ATOM 1347 O O . ASP A 1 177 ? -9.416 -11.725 -0.904 1.00 90.88 177 ASP A O 1
ATOM 1351 N N . LEU A 1 178 ? -7.178 -11.687 -0.741 1.00 91.75 178 LEU A N 1
ATOM 1352 C CA . LEU A 1 178 ? -6.990 -10.682 -1.783 1.00 91.75 178 LEU A CA 1
ATOM 1353 C C . LEU A 1 1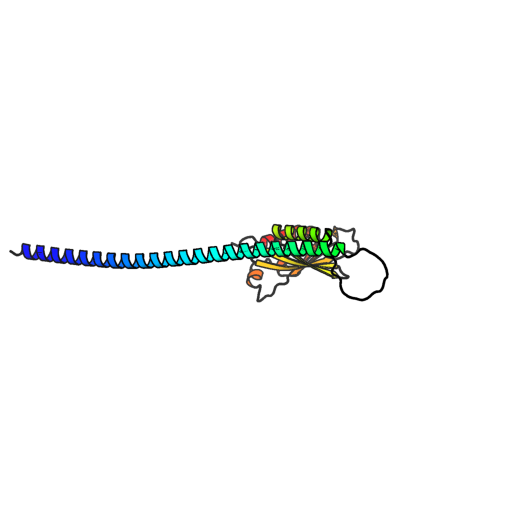78 ? -7.330 -11.264 -3.163 1.00 91.75 178 LEU A C 1
ATOM 1355 O O . LEU A 1 178 ? -8.071 -10.641 -3.919 1.00 91.75 178 LEU A O 1
ATOM 1359 N N . ILE A 1 179 ? -6.851 -12.475 -3.466 1.00 93.62 179 ILE A N 1
ATOM 1360 C CA . ILE A 1 179 ? -7.111 -13.188 -4.727 1.00 93.62 179 ILE A CA 1
ATOM 1361 C C . ILE A 1 179 ? -8.615 -13.344 -4.967 1.00 93.62 179 ILE A C 1
ATOM 1363 O O . ILE A 1 179 ? -9.077 -13.111 -6.077 1.00 93.62 179 ILE A O 1
ATOM 1367 N N . ARG A 1 180 ? -9.394 -13.677 -3.930 1.00 91.38 180 ARG A N 1
ATOM 1368 C CA . ARG A 1 180 ? -10.858 -13.819 -4.031 1.00 91.38 180 ARG A CA 1
ATOM 1369 C C . ARG A 1 180 ? -11.583 -12.536 -4.435 1.00 91.38 180 ARG A C 1
ATOM 1371 O O . ARG A 1 180 ? -12.686 -12.615 -4.965 1.00 91.38 180 ARG A O 1
ATOM 1378 N N . MET A 1 181 ? -11.004 -11.375 -4.136 1.00 90.94 181 MET A N 1
ATOM 1379 C CA . MET A 1 181 ? -11.601 -10.069 -4.426 1.00 90.94 181 MET A CA 1
ATOM 1380 C C . MET A 1 181 ? -11.094 -9.459 -5.734 1.00 90.94 181 MET A C 1
ATOM 1382 O O . MET A 1 181 ? -11.763 -8.601 -6.314 1.00 90.94 181 MET A O 1
ATOM 1386 N N . LEU A 1 182 ? -9.904 -9.853 -6.187 1.00 92.81 182 LEU A N 1
ATOM 1387 C CA . LEU A 1 182 ? -9.314 -9.315 -7.403 1.00 92.81 182 LEU A CA 1
ATOM 1388 C C . LEU A 1 182 ? -10.010 -9.880 -8.652 1.00 92.81 182 LEU A C 1
ATOM 1390 O O . LEU A 1 182 ? -10.315 -11.067 -8.708 1.00 92.81 182 LEU A O 1
ATOM 1394 N N . PRO A 1 183 ? -10.217 -9.056 -9.692 1.00 93.56 183 PRO A N 1
ATOM 1395 C CA . PRO A 1 183 ? -10.579 -9.557 -11.012 1.00 93.56 183 PRO A CA 1
ATOM 1396 C C . PRO A 1 183 ? -9.520 -10.521 -11.561 1.00 93.56 183 PRO A C 1
ATOM 1398 O O . PRO A 1 183 ? -8.328 -10.271 -11.383 1.00 93.56 183 PRO A O 1
ATOM 1401 N N . ASP A 1 184 ? -9.944 -11.533 -12.323 1.00 92.31 184 ASP A N 1
ATOM 1402 C CA . ASP A 1 184 ? -9.073 -12.594 -12.864 1.00 92.31 184 ASP A CA 1
ATOM 1403 C C . ASP A 1 184 ? -7.812 -12.054 -13.565 1.00 92.31 184 ASP A C 1
ATOM 1405 O O . ASP A 1 184 ? -6.701 -12.529 -13.342 1.00 92.31 184 ASP A O 1
ATOM 1409 N N . TYR A 1 185 ? -7.949 -10.970 -14.336 1.00 92.12 185 TYR A N 1
ATOM 1410 C CA . TYR A 1 185 ? -6.831 -10.357 -15.064 1.00 92.12 185 TYR A CA 1
ATOM 1411 C C . TYR A 1 185 ? -5.755 -9.711 -14.167 1.00 92.12 185 TYR A C 1
ATOM 1413 O O . TYR A 1 185 ? -4.701 -9.336 -14.673 1.00 92.12 185 TYR A O 1
ATOM 1421 N N . LEU A 1 186 ? -6.014 -9.513 -12.867 1.00 95.12 186 LEU A N 1
ATOM 1422 C CA . LEU A 1 186 ? -5.011 -9.069 -11.883 1.00 95.12 186 LEU A CA 1
ATOM 1423 C C . LEU A 1 186 ? -4.371 -10.235 -11.122 1.00 95.12 186 LEU A C 1
ATOM 1425 O O . LEU A 1 186 ? -3.414 -10.019 -10.381 1.00 95.12 186 LEU A O 1
ATOM 1429 N N . VAL A 1 187 ? -4.884 -11.452 -11.294 1.00 95.44 187 VAL A N 1
ATOM 1430 C CA . VAL A 1 187 ? -4.309 -12.678 -10.723 1.00 95.44 187 VAL A CA 1
ATOM 1431 C C . VAL A 1 187 ? -3.414 -13.390 -11.744 1.00 95.44 187 VAL A C 1
ATOM 1433 O O . VAL A 1 187 ? -2.511 -14.133 -11.365 1.00 95.44 187 VAL A O 1
ATOM 1436 N N . GLU A 1 188 ? -3.593 -13.096 -13.031 1.00 95.25 188 GLU A N 1
ATOM 1437 C CA . GLU A 1 188 ? -2.815 -13.661 -14.134 1.00 95.25 188 GLU A CA 1
ATOM 1438 C C . GLU A 1 188 ? -1.785 -12.680 -14.719 1.00 95.25 188 GLU A C 1
ATOM 1440 O O . GLU A 1 188 ? -1.858 -11.461 -14.542 1.00 95.25 188 GLU A O 1
ATOM 1445 N N . GLU A 1 189 ? -0.799 -13.225 -15.436 1.00 96.75 189 GLU A N 1
ATOM 1446 C CA . GLU A 1 189 ? 0.114 -12.430 -16.260 1.00 96.75 189 GLU A CA 1
ATOM 1447 C C . GLU A 1 189 ? -0.627 -11.904 -17.494 1.00 96.75 189 GLU A C 1
ATOM 1449 O O . GLU A 1 189 ? -1.241 -12.671 -18.234 1.00 96.75 189 GLU A O 1
ATOM 1454 N N . ILE A 1 190 ? -0.550 -10.591 -17.725 1.00 96.19 190 ILE A N 1
ATOM 1455 C CA . ILE A 1 190 ? -1.186 -9.944 -18.877 1.00 96.19 190 ILE A CA 1
ATOM 1456 C C . ILE A 1 190 ? -0.216 -9.004 -19.583 1.00 96.19 190 ILE A C 1
ATOM 1458 O O . ILE A 1 190 ? 0.603 -8.337 -18.948 1.00 96.19 190 ILE A O 1
ATOM 1462 N N . THR A 1 191 ? -0.375 -8.884 -20.897 1.00 95.06 191 THR A N 1
ATOM 1463 C CA . THR A 1 191 ? 0.365 -7.925 -21.717 1.00 95.06 191 THR A CA 1
ATOM 1464 C C . THR A 1 191 ? -0.605 -6.941 -22.355 1.00 95.06 191 THR A C 1
ATOM 1466 O O . THR A 1 191 ? -1.655 -7.324 -22.872 1.00 95.06 191 THR A O 1
ATOM 1469 N N . PHE A 1 192 ? -0.282 -5.652 -22.294 1.00 93.75 192 PHE A N 1
ATOM 1470 C CA . PHE A 1 192 ? -1.124 -4.587 -22.834 1.00 93.75 192 PHE A CA 1
ATOM 1471 C C . PHE A 1 192 ? -0.273 -3.435 -23.386 1.00 93.75 192 PHE A C 1
ATOM 1473 O O . PHE A 1 192 ? 0.846 -3.207 -22.926 1.00 93.75 192 PHE A O 1
ATOM 1480 N N . PRO A 1 193 ? -0.780 -2.667 -24.365 1.00 92.56 193 PRO A N 1
ATOM 1481 C CA . PRO A 1 193 ? -0.026 -1.563 -24.948 1.00 92.56 193 PRO A CA 1
ATOM 1482 C C . PRO A 1 193 ? 0.163 -0.423 -23.945 1.00 92.56 193 PRO A C 1
ATOM 1484 O O . PRO A 1 193 ? -0.717 -0.142 -23.124 1.00 92.56 193 PRO A O 1
ATOM 1487 N N . ARG A 1 194 ? 1.275 0.311 -24.062 1.00 88.81 194 ARG A N 1
ATOM 1488 C CA . ARG A 1 194 ? 1.606 1.452 -23.192 1.00 88.81 194 ARG A CA 1
ATOM 1489 C C . ARG A 1 194 ? 0.483 2.488 -23.085 1.00 88.81 194 ARG A C 1
ATOM 1491 O O . ARG A 1 194 ? 0.267 3.047 -22.010 1.00 88.81 194 ARG A O 1
ATOM 1498 N N . THR A 1 195 ? -0.278 2.697 -24.157 1.00 90.69 195 THR A N 1
ATOM 1499 C CA . THR A 1 195 ? -1.440 3.605 -24.204 1.00 90.69 195 THR A CA 1
ATOM 1500 C C . THR A 1 195 ? -2.548 3.236 -23.211 1.00 90.69 195 THR A C 1
ATOM 1502 O O . THR A 1 195 ? -3.316 4.101 -22.795 1.00 90.69 195 THR A O 1
ATOM 1505 N N . GLN A 1 196 ? -2.620 1.975 -22.778 1.00 93.31 196 GLN A N 1
ATOM 1506 C CA . GLN A 1 196 ? -3.596 1.496 -21.799 1.00 93.31 196 GLN A CA 1
ATOM 1507 C C . GLN A 1 196 ? -3.078 1.494 -20.356 1.00 93.31 196 GLN A C 1
ATOM 1509 O O . GLN A 1 196 ? -3.847 1.176 -19.450 1.00 93.31 196 GLN A O 1
ATOM 1514 N N . ALA A 1 197 ? -1.832 1.904 -20.100 1.00 92.69 197 ALA A N 1
ATOM 1515 C CA . ALA A 1 197 ? -1.244 1.872 -18.759 1.00 92.69 197 ALA A CA 1
ATOM 1516 C C . ALA A 1 197 ? -2.050 2.660 -17.719 1.00 92.69 197 ALA A C 1
ATOM 1518 O O . ALA A 1 197 ? -2.268 2.178 -16.610 1.00 92.69 197 ALA A O 1
ATOM 1519 N N . SER A 1 198 ? -2.573 3.831 -18.093 1.00 93.69 198 SER A N 1
ATOM 1520 C CA . SER A 1 198 ? -3.448 4.613 -17.211 1.00 93.69 198 SER A CA 1
ATOM 1521 C C . SER A 1 198 ? -4.737 3.856 -16.870 1.00 93.69 198 SER A C 1
ATOM 1523 O O . SER A 1 198 ? -5.130 3.799 -15.707 1.00 93.69 198 SER A O 1
ATOM 1525 N N . LYS A 1 199 ? -5.356 3.198 -17.859 1.00 95.56 199 LYS A N 1
ATOM 1526 C CA . LYS A 1 199 ? -6.574 2.402 -17.663 1.00 95.56 199 LYS A CA 1
ATOM 1527 C C . LYS A 1 199 ? -6.311 1.185 -16.778 1.00 95.56 199 LYS A C 1
ATOM 1529 O O . LYS A 1 199 ? -7.119 0.906 -15.896 1.00 95.56 199 LYS A O 1
ATOM 1534 N N . PHE A 1 200 ? -5.198 0.486 -16.998 1.00 95.62 200 PHE A N 1
ATOM 1535 C CA . PHE A 1 200 ? -4.740 -0.600 -16.135 1.00 95.62 200 PHE A CA 1
ATOM 1536 C C . PHE A 1 200 ? -4.586 -0.110 -14.688 1.00 95.62 200 PHE A C 1
ATOM 1538 O O . PHE A 1 200 ? -5.216 -0.652 -13.783 1.00 95.62 200 PHE A O 1
ATOM 1545 N N . TYR A 1 201 ? -3.847 0.981 -14.480 1.00 95.25 201 TYR A N 1
ATOM 1546 C CA . TYR A 1 201 ? -3.612 1.551 -13.156 1.00 95.25 201 TYR A CA 1
ATOM 1547 C C . TYR A 1 201 ? -4.917 1.943 -12.439 1.00 95.25 201 TYR A C 1
ATOM 1549 O O . TYR A 1 201 ? -5.135 1.550 -11.293 1.00 95.25 201 TYR A O 1
ATOM 1557 N N . SER A 1 202 ? -5.850 2.615 -13.125 1.00 94.69 202 SER A N 1
ATOM 1558 C CA . SER A 1 202 ? -7.165 2.936 -12.551 1.00 94.69 202 SER A CA 1
ATOM 1559 C C . SER A 1 202 ? -7.943 1.690 -12.119 1.00 94.69 202 SER A C 1
ATOM 1561 O O . SER A 1 202 ? -8.644 1.724 -11.111 1.00 94.69 202 SER A O 1
ATOM 1563 N N . ARG A 1 203 ? -7.825 0.577 -12.853 1.00 94.88 203 ARG A N 1
ATOM 1564 C CA . ARG A 1 203 ? -8.484 -0.693 -12.510 1.00 94.88 203 ARG A CA 1
ATOM 1565 C C . ARG A 1 203 ? -7.858 -1.365 -11.290 1.00 94.88 203 ARG A C 1
ATOM 1567 O O . ARG A 1 203 ? -8.598 -1.919 -10.477 1.00 94.88 203 ARG A O 1
ATOM 1574 N N . VAL A 1 204 ? -6.535 -1.289 -11.142 1.00 95.12 204 VAL A N 1
ATOM 1575 C CA . VAL A 1 204 ? -5.832 -1.782 -9.949 1.00 95.12 204 VAL A CA 1
ATOM 1576 C C . VAL A 1 204 ? -6.287 -1.009 -8.710 1.00 95.12 204 VAL A C 1
ATOM 1578 O O . VAL A 1 204 ? -6.751 -1.625 -7.752 1.00 95.12 204 VAL A O 1
ATOM 1581 N N . ILE A 1 205 ? -6.245 0.330 -8.744 1.00 94.19 205 ILE A N 1
ATOM 1582 C CA . ILE A 1 205 ? -6.696 1.160 -7.611 1.00 94.19 205 ILE A CA 1
ATOM 1583 C C . ILE A 1 205 ? -8.145 0.852 -7.260 1.00 94.19 205 ILE A C 1
ATOM 1585 O O . ILE A 1 205 ? -8.467 0.680 -6.086 1.00 94.19 205 ILE A O 1
ATOM 1589 N N . LYS A 1 206 ? -9.016 0.776 -8.272 1.00 93.50 206 LYS A N 1
ATOM 1590 C CA . LYS A 1 206 ? -10.438 0.496 -8.081 1.00 93.50 206 LYS A CA 1
ATOM 1591 C C . LYS A 1 206 ? -10.639 -0.791 -7.280 1.00 93.50 206 LYS A C 1
ATOM 1593 O O . LYS A 1 206 ? -11.341 -0.783 -6.277 1.00 93.50 206 LYS A O 1
ATOM 1598 N N . SER A 1 207 ? -9.945 -1.856 -7.676 1.00 93.06 207 SER A N 1
ATOM 1599 C CA . SER A 1 207 ? -10.041 -3.171 -7.029 1.00 93.06 207 SER A CA 1
ATOM 1600 C C . SER A 1 207 ? -9.525 -3.152 -5.581 1.00 93.06 207 SER A C 1
ATOM 1602 O O . SER A 1 207 ? -10.040 -3.861 -4.721 1.00 93.06 207 SER A O 1
ATOM 1604 N N . LEU A 1 208 ? -8.532 -2.307 -5.285 1.00 93.44 208 LEU A N 1
ATOM 1605 C CA . LEU A 1 208 ? -7.917 -2.216 -3.957 1.00 93.44 208 LEU A CA 1
ATOM 1606 C C . LEU A 1 208 ? -8.563 -1.176 -3.027 1.00 93.44 208 LEU A C 1
ATOM 1608 O O . LEU A 1 208 ? -8.229 -1.146 -1.842 1.00 93.44 208 LEU A O 1
ATOM 1612 N N . THR A 1 209 ? -9.448 -0.306 -3.523 1.00 89.88 209 THR A N 1
ATOM 1613 C CA . THR A 1 209 ? -10.028 0.793 -2.726 1.00 89.88 209 THR A CA 1
ATOM 1614 C C . THR 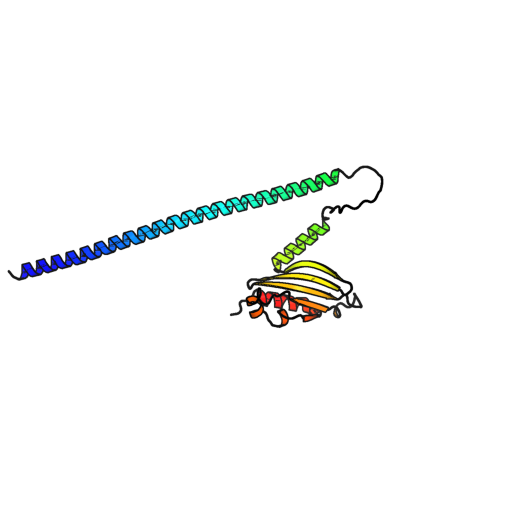A 1 209 ? -11.552 0.787 -2.641 1.00 89.88 209 THR A C 1
ATOM 1616 O O . THR A 1 209 ? -12.081 1.216 -1.613 1.00 89.88 209 THR A O 1
ATOM 1619 N N . GLU A 1 210 ? -12.270 0.308 -3.660 1.00 87.69 210 GLU A N 1
ATOM 1620 C CA . GLU A 1 210 ? -13.732 0.237 -3.610 1.00 87.69 210 GLU A CA 1
ATOM 1621 C C . GLU A 1 210 ? -14.198 -0.943 -2.754 1.00 87.69 210 GLU A C 1
ATOM 1623 O O . GLU A 1 210 ? -13.612 -2.025 -2.782 1.00 87.69 210 GLU A O 1
ATOM 1628 N N . ARG A 1 211 ? -15.261 -0.740 -1.970 1.00 69.94 211 ARG A N 1
ATOM 1629 C CA . ARG A 1 211 ? -15.895 -1.831 -1.227 1.00 69.94 211 ARG A CA 1
ATOM 1630 C C . ARG A 1 211 ? -16.653 -2.704 -2.221 1.00 69.94 211 ARG A C 1
ATOM 1632 O O . ARG A 1 211 ? -17.473 -2.193 -2.979 1.00 69.94 211 ARG A O 1
ATOM 1639 N N . LEU A 1 212 ? -16.360 -3.999 -2.212 1.00 63.62 212 LEU A N 1
ATOM 1640 C CA . LEU A 1 212 ? -17.241 -4.995 -2.806 1.00 63.62 212 LEU A CA 1
ATOM 1641 C C . LEU A 1 212 ? -18.403 -5.157 -1.819 1.00 63.62 212 LEU A C 1
ATOM 1643 O O . LEU A 1 212 ? -18.226 -5.765 -0.764 1.00 63.62 212 LEU A O 1
ATOM 1647 N N . ASP A 1 213 ? -19.515 -4.479 -2.098 1.00 53.69 213 ASP A N 1
ATOM 1648 C CA . ASP A 1 213 ? -20.783 -4.672 -1.384 1.00 53.69 213 ASP A CA 1
ATOM 1649 C C . ASP A 1 213 ? -21.459 -5.982 -1.821 1.00 53.69 213 ASP A C 1
ATOM 1651 O O . ASP A 1 213 ? -21.392 -6.314 -3.031 1.00 53.69 213 ASP A O 1
#

Radius of gyration: 35.5 Å; chains: 1; bounding box: 110×40×99 Å